Protein AF-0000000077546307 (afdb_homodimer)

Solvent-accessible surface area (backbone atoms only — not comparable to full-atom values): 12414 Å² total; per-residue (Å²): 125,85,74,81,55,78,42,76,38,74,91,72,32,31,36,36,30,81,45,78,79,48,38,62,34,41,37,33,46,37,41,74,45,99,49,30,34,30,39,52,42,73,45,65,56,75,91,54,62,91,70,54,55,68,56,53,51,48,50,52,51,49,48,51,26,58,77,66,67,30,32,35,31,66,74,16,69,67,58,47,50,40,56,76,72,66,51,49,71,72,55,54,69,35,49,49,87,66,89,65,63,69,55,76,70,51,63,108,125,87,76,81,55,77,41,74,36,74,92,72,33,32,35,34,30,81,44,77,80,48,37,62,34,40,38,34,46,37,40,73,46,98,48,30,34,31,39,52,43,72,45,64,56,76,92,54,62,92,70,52,54,68,56,52,50,48,51,51,53,50,49,52,26,58,78,64,67,30,32,36,32,66,72,16,70,68,59,45,50,41,55,76,71,66,50,49,71,72,56,52,68,35,49,48,86,66,90,63,60,67,54,75,68,51,64,109

Nearest PDB structures (foldseek):
  5i0c-assembly1_A  TM=9.121E-01  e=1.017E-05  Escherichia coli K-12
  1r57-assembly1_A  TM=8.011E-01  e=1.819E-06  Staphylococcus aureus
  4pv6-assembly8_N  TM=8.546E-01  e=4.043E-02  Thermoplasma volcanium GSS1
  2r7h-assembly1_A  TM=7.591E-01  e=1.554E-02  Oleidesulfovibrio alaskensis G20
  2atr-assembly1_A  TM=7.563E-01  e=3.559E-02  Streptococcus pneumoniae TIGR4

pLDDT: mean 87.14, std 18.29, range [26.84, 98.31]

Sequence (216 aa):
MSSLRVNHCKKGLKFFLDLAQGNQATLEYRQLKPNVIDIYHTQVPPELKGKGITAQLCKEAFNYAKENKLKVVTSCPTAQKYIESMASEAEKKTVVRELKDKKDLEDSMSSLRVNHCKKGLKFFLDLAQGNQATLEYRQLKPNVIDIYHTQVPPELKGKGITAQLCKEAFNYAKENKLKVVTSCPTAQKYIESMASEAEKKTVVRELKDKKDLEDS

InterPro domains:
  IPR016181 Acyl-CoA N-acyltransferase [SSF55729] (10-86)
  IPR031165 Yjdj-type Gcn5-related N-acetyltransferase [PF14542] (15-85)
  IPR031165 Yjdj-type Gcn5-related N-acetyltransferase [PS51729] (7-97)
  IPR045057 Gcn5-related N-acetyltransferase [PTHR31435] (4-91)

Foldseek 3Di:
DPPFDWDDDPVQQKIWTADPPRDIWIWHWADPDPQEIEGEDTDDPPVCPPVCPLVNRLVVVLVVSVVVVHAYEYNHPSSVVCLVPPDDPVSVVSYDHPPDDPCVVVVD/DPPFDWDDDPVQQKIWTADPPRDIWIWHWADPDPQEIEGEDTDDPPVCPPVCPLVNRLVVVLVVSVVVVHAYEYNHPSSVVCLVPPDDPVSVVSYDHPPDDPCVVVVD

Radius of gyration: 19.1 Å; Cα contacts (8 Å, |Δi|>4): 344; chains: 2; bounding box: 58×49×36 Å

Structure (mmCIF, N/CA/C/O backbone):
data_AF-0000000077546307-model_v1
#
loop_
_entity.id
_entity.type
_entity.pdbx_description
1 polymer 'Protein NATD1'
#
loop_
_atom_site.group_PDB
_atom_site.id
_atom_site.type_symbol
_atom_site.label_atom_id
_atom_site.label_alt_id
_atom_site.label_comp_id
_atom_site.label_asym_id
_atom_site.label_entity_id
_atom_site.label_seq_id
_atom_site.pdbx_PDB_ins_code
_atom_site.Cartn_x
_atom_site.Cartn_y
_atom_site.Cartn_z
_atom_site.occupancy
_atom_site.B_iso_or_equiv
_atom_site.auth_seq_id
_atom_site.auth_comp_id
_atom_site.auth_asym_id
_atom_site.auth_atom_id
_atom_site.pdbx_PDB_model_num
ATOM 1 N N . MET A 1 1 ? -22.531 -11.336 -9.516 1 35.91 1 MET A N 1
ATOM 2 C CA . MET A 1 1 ? -21.578 -11.117 -8.43 1 35.91 1 MET A CA 1
ATOM 3 C C . MET A 1 1 ? -20.406 -10.266 -8.898 1 35.91 1 MET A C 1
ATOM 5 O O . MET A 1 1 ? -19.812 -10.531 -9.953 1 35.91 1 MET A O 1
ATOM 9 N N . SER A 1 2 ? -20.328 -9.023 -8.875 1 45.78 2 SER A N 1
ATOM 10 C CA . SER A 1 2 ? -19.422 -8.125 -9.562 1 45.78 2 SER A CA 1
ATOM 11 C C . SER A 1 2 ? -17.984 -8.617 -9.461 1 45.78 2 SER A C 1
ATOM 13 O O . SER A 1 2 ? -17.516 -8.984 -8.375 1 45.78 2 SER A O 1
ATOM 15 N N . SER A 1 3 ? -17.453 -9.305 -10.422 1 57.69 3 SER A N 1
AT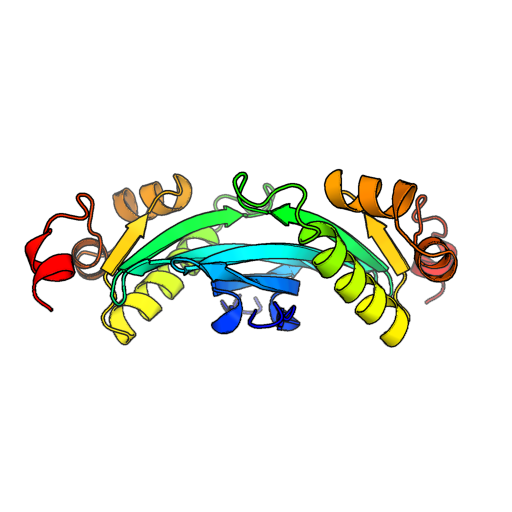OM 16 C CA . SER A 1 3 ? -16.172 -9.984 -10.562 1 57.69 3 SER A CA 1
ATOM 17 C C . SER A 1 3 ? -15.031 -9.125 -10.016 1 57.69 3 SER A C 1
ATOM 19 O O . SER A 1 3 ? -14.859 -7.977 -10.43 1 57.69 3 SER A O 1
ATOM 21 N N . LEU A 1 4 ? -14.641 -9.406 -8.758 1 76.81 4 LEU A N 1
ATOM 22 C CA . LEU A 1 4 ? -13.586 -8.633 -8.102 1 76.81 4 LEU A CA 1
ATOM 23 C C . LEU A 1 4 ? -12.328 -8.594 -8.969 1 76.81 4 LEU A C 1
ATOM 25 O O . LEU A 1 4 ? -11.812 -9.641 -9.375 1 76.81 4 LEU A O 1
ATOM 29 N N . ARG A 1 5 ? -12.156 -7.5 -9.633 1 90.56 5 ARG A N 1
ATOM 30 C CA . ARG A 1 5 ? -10.977 -7.305 -10.469 1 90.56 5 ARG A CA 1
ATOM 31 C C . ARG A 1 5 ? -9.812 -6.746 -9.648 1 90.56 5 ARG A C 1
ATOM 33 O O . ARG A 1 5 ? -10 -5.844 -8.836 1 90.56 5 ARG A O 1
ATOM 40 N N . VAL A 1 6 ? -8.734 -7.445 -9.93 1 96.75 6 VAL A N 1
ATOM 41 C CA . VAL A 1 6 ? -7.527 -6.938 -9.289 1 96.75 6 VAL A CA 1
ATOM 42 C C . VAL A 1 6 ? -7.004 -5.723 -10.055 1 96.75 6 VAL A C 1
ATOM 44 O O . VAL A 1 6 ? -6.902 -5.754 -11.281 1 96.75 6 VAL A O 1
ATOM 47 N N . ASN A 1 7 ? -6.75 -4.676 -9.352 1 97.44 7 ASN A N 1
ATOM 48 C CA . ASN A 1 7 ? -6.129 -3.477 -9.906 1 97.44 7 ASN A CA 1
ATOM 49 C C . ASN A 1 7 ? -4.641 -3.41 -9.562 1 97.44 7 ASN A C 1
ATOM 51 O O . ASN A 1 7 ? -4.184 -4.066 -8.633 1 97.44 7 ASN A O 1
ATOM 55 N N . HIS A 1 8 ? -3.943 -2.658 -10.484 1 97.81 8 HIS A N 1
ATOM 56 C CA . HIS A 1 8 ? -2.504 -2.529 -10.289 1 97.81 8 HIS A CA 1
ATOM 57 C C . HIS A 1 8 ? -2.068 -1.068 -10.352 1 97.81 8 HIS A C 1
ATOM 59 O O . HIS A 1 8 ? -2.277 -0.397 -11.367 1 97.81 8 HIS A O 1
ATOM 65 N N . CYS A 1 9 ? -1.53 -0.598 -9.266 1 97.12 9 CYS A N 1
ATOM 66 C CA . CYS A 1 9 ? -0.831 0.683 -9.273 1 97.12 9 CYS A CA 1
ATOM 67 C C . CYS A 1 9 ? 0.671 0.482 -9.438 1 97.12 9 CYS A C 1
ATOM 69 O O . CYS A 1 9 ? 1.392 0.33 -8.453 1 97.12 9 CYS A O 1
ATOM 71 N N . LYS A 1 10 ? 1.15 0.663 -10.586 1 95.38 10 LYS A N 1
ATOM 72 C CA . LYS A 1 10 ? 2.533 0.332 -10.922 1 95.38 10 LYS A CA 1
ATOM 73 C C . LYS A 1 10 ? 3.508 1.247 -10.18 1 95.38 10 LYS A C 1
ATOM 75 O O . LYS A 1 10 ? 4.492 0.78 -9.602 1 95.38 10 LYS A O 1
ATOM 80 N N . LYS A 1 11 ? 3.146 2.514 -10.156 1 93.12 11 LYS A N 1
ATOM 81 C CA . LYS A 1 11 ? 4.043 3.457 -9.5 1 93.12 11 LYS A CA 1
ATOM 82 C C . LYS A 1 11 ? 4.059 3.232 -7.988 1 93.12 11 LYS A C 1
ATOM 84 O O . LYS A 1 11 ? 5.098 3.4 -7.344 1 93.12 11 LYS A O 1
ATOM 89 N N . GLY A 1 12 ? 2.91 2.783 -7.504 1 95.25 12 GLY A N 1
ATOM 90 C CA . GLY A 1 12 ? 2.789 2.562 -6.07 1 95.25 12 GLY A CA 1
ATOM 91 C C . GLY A 1 12 ? 3.188 1.161 -5.645 1 95.25 12 GLY A C 1
ATOM 92 O O . GLY A 1 12 ? 3.221 0.853 -4.453 1 95.25 12 GLY A O 1
ATOM 93 N N . LEU A 1 13 ? 3.475 0.273 -6.664 1 96.5 13 LEU A N 1
ATOM 94 C CA . LEU A 1 13 ? 3.945 -1.089 -6.434 1 96.5 13 LEU A CA 1
ATOM 95 C C . LEU A 1 13 ? 2.941 -1.878 -5.602 1 96.5 13 LEU A C 1
ATOM 97 O O . LEU A 1 13 ? 3.312 -2.527 -4.621 1 96.5 13 LEU A O 1
ATOM 101 N N . LYS A 1 14 ? 1.739 -1.831 -6.066 1 97.44 14 LYS A N 1
ATOM 102 C CA . LYS A 1 14 ? 0.65 -2.402 -5.281 1 97.44 14 LYS A CA 1
ATOM 103 C C . LYS A 1 14 ? -0.444 -2.965 -6.184 1 97.44 14 LYS A C 1
ATOM 105 O O . LYS A 1 14 ? -0.85 -2.318 -7.152 1 97.44 14 LYS A O 1
ATOM 110 N N . PHE A 1 15 ? -0.832 -4.176 -5.906 1 98.19 15 PHE A N 1
ATOM 111 C CA . PHE A 1 15 ? -2.078 -4.727 -6.426 1 98.19 15 PHE A CA 1
ATOM 112 C C . PHE A 1 15 ? -3.184 -4.641 -5.379 1 98.19 15 PHE A C 1
ATOM 114 O O . PHE A 1 15 ? -2.928 -4.801 -4.184 1 98.19 15 PHE A O 1
ATOM 121 N N . PHE A 1 16 ? -4.449 -4.426 -5.902 1 97.19 16 PHE A N 1
ATOM 122 C CA . PHE A 1 16 ? -5.504 -4.305 -4.902 1 97.19 16 PHE A CA 1
ATOM 123 C C . PHE A 1 16 ? -6.863 -4.633 -5.504 1 97.19 16 PHE A C 1
ATOM 125 O O . PHE A 1 16 ? -7.035 -4.59 -6.723 1 97.19 16 PHE A O 1
ATOM 132 N N . LEU A 1 17 ? -7.742 -4.996 -4.586 1 95.44 17 LEU A N 1
ATOM 133 C CA . LEU A 1 17 ? -9.156 -5.215 -4.863 1 95.44 17 LEU A CA 1
ATOM 134 C C . LEU A 1 17 ? -10.031 -4.328 -3.979 1 95.44 17 LEU A C 1
ATOM 136 O O . LEU A 1 17 ? -9.82 -4.254 -2.766 1 95.44 17 LEU A O 1
ATOM 140 N N . ASP A 1 18 ? -10.961 -3.693 -4.684 1 92.88 18 ASP A N 1
ATOM 141 C CA . ASP A 1 18 ? -11.914 -2.914 -3.906 1 92.88 18 ASP A CA 1
ATOM 142 C C . ASP A 1 18 ? -12.969 -3.814 -3.271 1 92.88 18 ASP A C 1
ATOM 144 O O . ASP A 1 18 ? -13.555 -4.664 -3.945 1 92.88 18 ASP A O 1
ATOM 148 N N . LEU A 1 19 ? -13.125 -3.533 -2.016 1 90 19 LEU A N 1
ATOM 149 C CA . LEU A 1 19 ? -14.102 -4.312 -1.26 1 90 19 LEU A CA 1
ATOM 150 C C . LEU A 1 19 ? -15.227 -3.422 -0.744 1 90 19 LEU A C 1
ATOM 152 O O . LEU A 1 19 ? -15.258 -2.225 -1.035 1 90 19 LEU A O 1
ATOM 156 N N . ALA A 1 20 ? -16.125 -4.098 -0.032 1 83.06 20 ALA A N 1
ATOM 157 C CA . ALA A 1 20 ? -17.266 -3.359 0.505 1 83.06 20 ALA A CA 1
ATOM 158 C C . ALA A 1 20 ? -16.812 -2.371 1.58 1 83.06 20 ALA A C 1
ATOM 160 O O . ALA A 1 20 ? -15.781 -2.564 2.221 1 83.06 20 ALA A O 1
ATOM 161 N N . GLN A 1 21 ? -17.547 -1.255 1.709 1 79.44 21 GLN A N 1
ATOM 162 C CA . GLN A 1 21 ? -17.391 -0.275 2.779 1 79.44 21 GLN A CA 1
ATOM 163 C C . GLN A 1 21 ? -16.062 0.448 2.678 1 79.44 21 GLN A C 1
ATOM 165 O O . GLN A 1 21 ? -15.445 0.781 3.695 1 79.44 21 GLN A O 1
ATOM 170 N N . GLY A 1 22 ? -15.555 0.527 1.466 1 79.44 22 GLY A N 1
ATOM 171 C CA . GLY A 1 22 ? -14.359 1.328 1.256 1 79.44 22 GLY A CA 1
ATOM 172 C C . GLY A 1 22 ? -13.086 0.596 1.615 1 79.44 22 GLY A C 1
ATOM 173 O O . GLY A 1 22 ? -12 1.184 1.596 1 79.44 22 GLY A O 1
ATOM 174 N N . ASN A 1 23 ? -13.18 -0.649 1.868 1 85.94 23 ASN A N 1
ATOM 175 C CA . ASN A 1 23 ? -12.008 -1.449 2.197 1 85.94 23 ASN A CA 1
ATOM 176 C C . ASN A 1 23 ? -11.359 -2.037 0.946 1 85.94 23 ASN A C 1
ATOM 178 O O . ASN A 1 23 ? -12.008 -2.15 -0.097 1 85.94 23 ASN A O 1
ATOM 182 N N . GLN A 1 24 ? -10.047 -2.24 1.139 1 92.25 24 GLN A N 1
ATOM 183 C CA . GLN A 1 24 ? -9.32 -2.9 0.061 1 92.25 24 GLN A CA 1
ATOM 184 C C . GLN A 1 24 ? -8.555 -4.117 0.578 1 92.25 2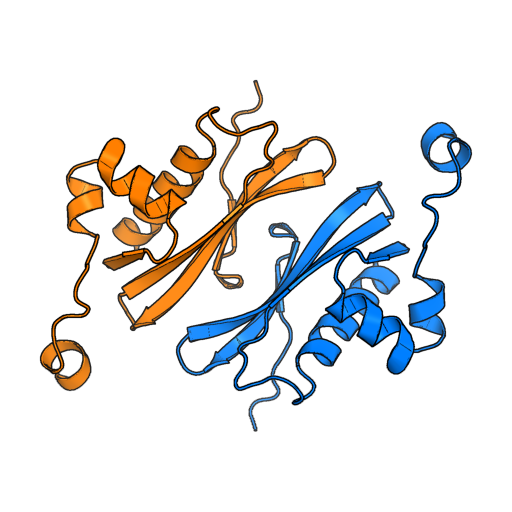4 GLN A C 1
ATOM 186 O O . GLN A 1 24 ? -8.102 -4.133 1.724 1 92.25 24 GLN A O 1
ATOM 191 N N . ALA A 1 25 ? -8.461 -5.168 -0.245 1 95.5 25 ALA A N 1
ATOM 192 C CA . ALA A 1 25 ? -7.422 -6.188 -0.121 1 95.5 25 ALA A CA 1
ATOM 193 C C . ALA A 1 25 ? -6.199 -5.824 -0.961 1 95.5 25 ALA A C 1
ATOM 195 O O . ALA A 1 25 ? -6.336 -5.336 -2.084 1 95.5 25 ALA A O 1
ATOM 196 N N . THR A 1 26 ? -5.012 -6.098 -0.396 1 96.44 26 THR A N 1
ATOM 197 C CA . THR A 1 26 ? -3.846 -5.551 -1.083 1 96.44 26 THR A CA 1
ATOM 198 C C . THR A 1 26 ? -2.703 -6.566 -1.096 1 96.44 26 THR A C 1
ATOM 200 O O . THR A 1 26 ? -2.654 -7.465 -0.254 1 96.44 26 THR A O 1
ATOM 203 N N . LEU A 1 27 ? -1.819 -6.465 -2.092 1 97.38 27 LEU A N 1
ATOM 204 C CA . LEU A 1 27 ? -0.509 -7.094 -2.227 1 97.38 27 LEU A CA 1
ATOM 205 C C . LEU A 1 27 ? 0.543 -6.07 -2.643 1 97.38 27 LEU A C 1
ATOM 207 O O . LEU A 1 27 ? 0.414 -5.434 -3.691 1 97.38 27 LEU A O 1
ATOM 211 N N . GLU A 1 28 ? 1.543 -5.879 -1.825 1 96.5 28 GLU A N 1
ATOM 212 C CA . GLU A 1 28 ? 2.596 -4.902 -2.086 1 96.5 28 GLU A CA 1
ATOM 213 C C . GLU A 1 28 ? 3.92 -5.59 -2.406 1 96.5 28 GLU A C 1
ATOM 215 O O . GLU A 1 28 ? 4.246 -6.621 -1.819 1 96.5 28 GLU A O 1
ATOM 220 N N . TYR A 1 29 ? 4.625 -4.984 -3.344 1 96.5 29 TYR A N 1
ATOM 221 C CA . TYR A 1 29 ? 5.918 -5.539 -3.727 1 96.5 29 TYR A CA 1
ATOM 222 C C . TYR A 1 29 ? 6.969 -4.438 -3.852 1 96.5 29 TYR A C 1
ATOM 224 O O . TYR A 1 29 ? 6.645 -3.252 -3.77 1 96.5 29 TYR A O 1
ATOM 232 N N . ARG A 1 30 ? 8.242 -4.855 -3.914 1 93.81 30 ARG A N 1
ATOM 233 C CA . ARG A 1 30 ? 9.344 -3.92 -4.086 1 93.81 30 ARG A CA 1
ATOM 234 C C . ARG A 1 30 ? 10.383 -4.473 -5.059 1 93.81 30 ARG A C 1
ATOM 236 O O . ARG A 1 30 ? 10.508 -5.688 -5.215 1 93.81 30 ARG A O 1
ATOM 243 N N . GLN A 1 31 ? 11.023 -3.529 -5.625 1 92.38 31 GLN A N 1
ATOM 244 C CA . GLN A 1 31 ? 12.094 -3.912 -6.543 1 92.38 31 GLN A CA 1
ATOM 245 C C . GLN A 1 31 ? 13.398 -4.156 -5.801 1 92.38 31 GLN A C 1
ATOM 2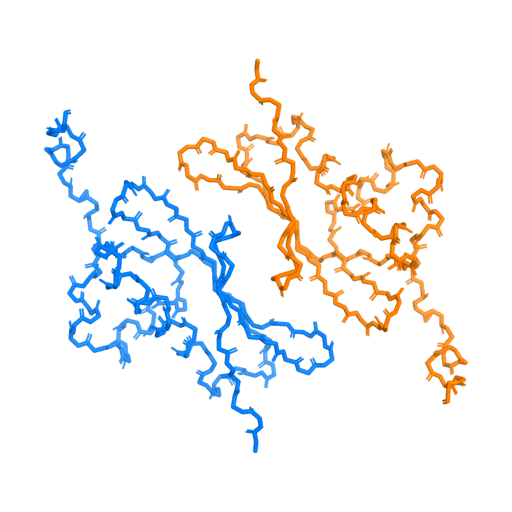47 O O . GLN A 1 31 ? 13.938 -3.246 -5.16 1 92.38 31 GLN A O 1
ATOM 252 N N . LEU A 1 32 ? 13.93 -5.293 -5.945 1 90.31 32 LEU A N 1
ATOM 253 C CA . LEU A 1 32 ? 15.195 -5.625 -5.297 1 90.31 32 LEU A CA 1
ATOM 254 C C . LEU A 1 32 ? 16.359 -5.43 -6.262 1 90.31 32 LEU A C 1
ATOM 256 O O . LEU A 1 32 ? 17.422 -4.941 -5.867 1 90.31 32 LEU A O 1
ATOM 260 N N . LYS A 1 33 ? 16.109 -5.855 -7.402 1 90.25 33 LYS A N 1
ATOM 261 C CA . LYS A 1 33 ? 17.016 -5.738 -8.547 1 90.25 33 LYS A CA 1
ATOM 262 C C . LYS A 1 33 ? 16.234 -5.414 -9.82 1 90.25 33 LY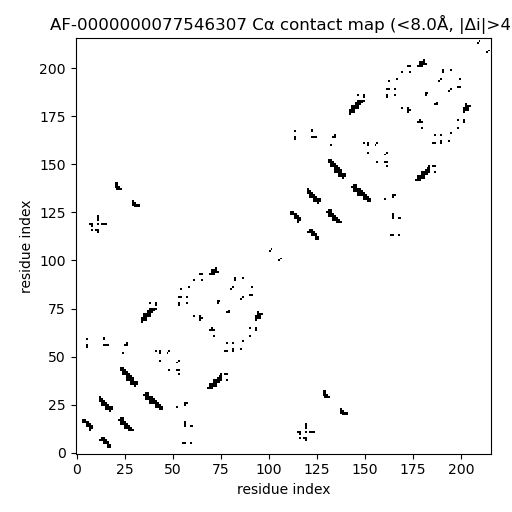S A C 1
ATOM 264 O O . LYS A 1 33 ? 15.008 -5.43 -9.828 1 90.25 33 LYS A O 1
ATOM 269 N N . PRO A 1 34 ? 16.953 -5.066 -10.852 1 89 34 PRO A N 1
ATOM 270 C CA . PRO A 1 34 ? 16.25 -4.707 -12.086 1 89 34 PRO A CA 1
ATOM 271 C C . PRO A 1 34 ? 15.266 -5.785 -12.539 1 89 34 PRO A C 1
ATOM 273 O O . PRO A 1 34 ? 14.156 -5.465 -12.984 1 89 34 PRO A O 1
ATOM 276 N N . ASN A 1 35 ? 15.539 -7.047 -12.297 1 94.62 35 ASN A N 1
ATOM 277 C CA . ASN A 1 35 ? 14.656 -8.094 -12.797 1 94.62 35 ASN A CA 1
ATOM 278 C C . ASN A 1 35 ? 14.133 -8.977 -11.664 1 94.62 35 ASN A C 1
ATOM 280 O O . ASN A 1 35 ? 13.75 -10.125 -11.891 1 94.62 35 ASN A O 1
ATOM 284 N N . VAL A 1 36 ? 14.172 -8.414 -10.477 1 96 36 VAL A N 1
ATOM 285 C CA . VAL A 1 36 ? 13.703 -9.203 -9.344 1 96 36 VAL A CA 1
ATOM 286 C C . VAL A 1 36 ? 12.805 -8.352 -8.445 1 96 36 VAL A C 1
ATOM 288 O O . VAL A 1 36 ? 13.203 -7.262 -8.023 1 96 36 VAL A O 1
ATOM 291 N N . ILE A 1 37 ? 11.617 -8.867 -8.172 1 96.44 37 ILE A N 1
ATOM 292 C CA . ILE A 1 37 ? 10.75 -8.18 -7.215 1 96.44 37 ILE A CA 1
ATOM 293 C C . ILE A 1 37 ? 10.531 -9.07 -5.992 1 96.44 37 ILE A C 1
ATOM 295 O O . ILE A 1 37 ? 10.648 -10.297 -6.078 1 96.44 37 ILE A O 1
ATOM 299 N N . ASP A 1 38 ? 10.297 -8.383 -4.883 1 96.5 38 ASP A N 1
ATOM 300 C CA . ASP A 1 38 ? 9.938 -9.055 -3.639 1 96.5 38 ASP A CA 1
ATOM 301 C C . ASP A 1 38 ? 8.492 -8.75 -3.25 1 96.5 38 ASP A C 1
ATOM 303 O O . ASP A 1 38 ? 8.125 -7.586 -3.055 1 96.5 38 ASP A O 1
ATOM 307 N N . ILE A 1 39 ? 7.691 -9.758 -3.24 1 97 39 ILE A N 1
ATOM 308 C CA . ILE A 1 39 ? 6.371 -9.617 -2.637 1 97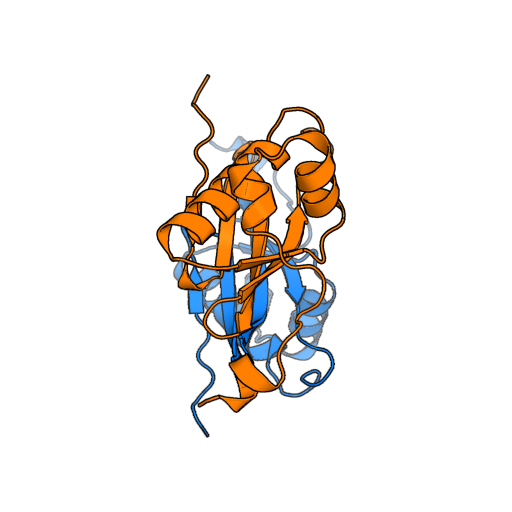 39 ILE A CA 1
ATOM 309 C C . ILE A 1 39 ? 6.488 -9.695 -1.116 1 97 39 ILE A C 1
ATOM 311 O O . ILE A 1 39 ? 6.711 -10.773 -0.561 1 97 39 ILE A O 1
ATOM 315 N N . TYR A 1 40 ? 6.191 -8.523 -0.45 1 93.88 40 TYR A N 1
ATOM 316 C CA . TYR A 1 40 ? 6.637 -8.508 0.939 1 93.88 40 TYR A CA 1
ATOM 317 C C . TYR A 1 40 ? 5.461 -8.281 1.884 1 93.88 40 TYR A C 1
ATOM 319 O O . TYR A 1 40 ? 5.582 -8.484 3.094 1 93.88 40 TYR A O 1
ATOM 327 N N . HIS A 1 41 ? 4.277 -7.883 1.337 1 92.81 41 HIS A N 1
ATOM 328 C CA . HIS A 1 41 ? 3.156 -7.598 2.227 1 92.81 41 HIS A CA 1
ATOM 329 C C . HIS A 1 41 ? 1.822 -7.855 1.537 1 92.81 41 HIS A C 1
ATOM 331 O O . HIS A 1 41 ? 1.627 -7.461 0.385 1 92.81 41 HIS A O 1
ATOM 337 N N . THR A 1 42 ? 0.976 -8.562 2.244 1 94.94 42 THR A N 1
ATOM 338 C CA . THR A 1 42 ? -0.407 -8.75 1.823 1 94.94 42 THR A CA 1
ATOM 339 C C . THR A 1 42 ? -1.368 -8.453 2.971 1 94.94 42 THR A C 1
ATOM 341 O O . THR A 1 42 ? -1.056 -8.719 4.133 1 94.94 42 THR A O 1
ATOM 344 N N . GLN A 1 43 ? -2.477 -7.879 2.609 1 92.19 43 GLN A N 1
ATOM 345 C CA . GLN A 1 43 ? -3.5 -7.617 3.617 1 92.19 43 GLN A CA 1
ATOM 346 C C . GLN A 1 43 ? -4.895 -7.91 3.074 1 92.19 43 GLN A C 1
ATOM 348 O O . GLN A 1 43 ? -5.297 -7.355 2.049 1 92.19 43 GLN A O 1
ATOM 353 N N . VAL A 1 44 ? -5.527 -8.742 3.826 1 92.06 44 VAL A N 1
ATOM 354 C CA . VAL A 1 44 ? -6.922 -9.062 3.531 1 92.06 44 VAL A CA 1
ATOM 355 C C . VAL A 1 44 ? -7.75 -8.977 4.809 1 92.06 44 VAL A C 1
ATOM 357 O O . VAL A 1 44 ? -7.359 -9.516 5.848 1 92.06 44 VAL A O 1
ATOM 360 N N . PRO A 1 45 ? -8.891 -8.273 4.707 1 88.31 45 PRO A N 1
ATOM 361 C CA . PRO A 1 45 ? -9.742 -8.25 5.902 1 88.31 45 PRO A CA 1
ATOM 362 C C . PRO A 1 45 ? -10.07 -9.648 6.414 1 88.31 45 PRO A C 1
ATOM 364 O O . PRO A 1 45 ? -10.352 -10.555 5.625 1 88.31 45 PRO A O 1
ATOM 367 N N . PRO A 1 46 ? -10.008 -9.781 7.723 1 86.94 46 PRO A N 1
ATOM 368 C CA . PRO A 1 46 ? -10.188 -11.109 8.312 1 86.94 46 PRO A CA 1
ATOM 369 C C . PRO A 1 46 ? -11.508 -11.766 7.902 1 86.94 46 PRO A C 1
ATOM 371 O O . PRO A 1 46 ? -11.562 -12.984 7.715 1 86.94 46 PRO A O 1
ATOM 374 N N . GLU A 1 47 ? -12.523 -10.953 7.723 1 86.75 47 GLU A N 1
ATOM 375 C CA . GLU A 1 47 ? -13.844 -11.469 7.391 1 86.75 47 GLU A CA 1
ATOM 376 C C . GLU A 1 47 ? -13.867 -12.078 5.992 1 86.75 47 GLU A C 1
ATOM 378 O O . GLU A 1 47 ? -14.797 -12.797 5.633 1 86.75 47 GLU A O 1
ATOM 383 N N . LEU A 1 48 ? -12.797 -11.836 5.242 1 87.5 48 LEU A N 1
ATOM 384 C CA . LEU A 1 48 ? -12.773 -12.289 3.857 1 87.5 48 LEU A CA 1
ATOM 385 C C . LEU A 1 48 ? -11.648 -13.289 3.635 1 87.5 48 LEU A C 1
ATOM 387 O O . LEU A 1 48 ? -11.344 -13.648 2.494 1 87.5 48 LEU A O 1
ATOM 391 N N . LYS A 1 49 ? -11.117 -13.711 4.688 1 85.94 49 LYS A N 1
ATOM 392 C CA . LYS A 1 49 ? -10.094 -14.742 4.574 1 85.94 49 LYS A CA 1
ATOM 393 C C . LYS A 1 49 ? -10.695 -16.062 4.094 1 85.94 49 LYS A C 1
ATOM 395 O O . LYS A 1 49 ? -11.812 -16.406 4.465 1 85.94 49 LYS A O 1
ATOM 400 N N . GLY A 1 50 ? -9.945 -16.781 3.217 1 83.81 50 GLY A N 1
ATOM 401 C CA . GLY A 1 50 ? -10.383 -18.078 2.74 1 83.81 50 GLY A CA 1
ATOM 402 C C . GLY A 1 50 ? -11.32 -18 1.549 1 83.81 50 GLY A C 1
ATOM 403 O O . GLY A 1 50 ? -11.883 -19 1.124 1 83.81 50 GLY A O 1
ATOM 404 N N . LYS A 1 51 ? -11.539 -16.891 0.928 1 87.12 51 LYS A N 1
ATOM 405 C CA . LYS A 1 51 ? -12.469 -16.703 -0.186 1 87.12 51 LYS A CA 1
ATOM 406 C C . LYS A 1 51 ? -11.719 -16.594 -1.51 1 87.12 51 LYS A C 1
ATOM 408 O O . LYS A 1 51 ? -12.289 -16.172 -2.518 1 87.12 51 LYS A O 1
ATOM 413 N N . GLY A 1 52 ? -10.453 -16.844 -1.465 1 92.31 52 GLY A N 1
ATOM 414 C CA . GLY A 1 52 ? -9.688 -16.844 -2.701 1 92.31 52 GLY A CA 1
ATOM 415 C C . GLY A 1 52 ? -9.125 -15.484 -3.068 1 92.31 52 GLY A C 1
ATOM 416 O O . GLY A 1 52 ? -8.523 -15.328 -4.133 1 92.31 52 GLY A O 1
ATOM 417 N N . ILE A 1 53 ? -9.266 -14.578 -2.26 1 93.88 53 ILE A N 1
ATOM 418 C CA . ILE A 1 53 ? -8.852 -13.211 -2.547 1 93.88 53 ILE A CA 1
ATOM 419 C C . ILE A 1 53 ? -7.324 -13.141 -2.621 1 93.88 53 ILE A C 1
ATOM 421 O O . ILE A 1 53 ? -6.766 -12.57 -3.559 1 93.88 53 ILE A O 1
ATOM 425 N N . THR A 1 54 ? -6.711 -13.766 -1.684 1 94.56 54 THR A N 1
ATOM 426 C CA . THR A 1 54 ? -5.254 -13.781 -1.669 1 94.56 54 THR A CA 1
ATOM 427 C C . THR A 1 54 ? -4.711 -14.445 -2.932 1 94.56 54 THR A C 1
ATOM 429 O O . THR A 1 54 ? -3.744 -13.961 -3.525 1 94.56 54 THR A O 1
ATOM 432 N N . ALA A 1 55 ? -5.363 -15.477 -3.266 1 95.06 55 ALA A N 1
ATOM 433 C CA . ALA A 1 55 ? -4.934 -16.203 -4.461 1 95.06 55 ALA A CA 1
ATOM 434 C C . ALA A 1 55 ? -5.055 -15.328 -5.703 1 95.06 55 ALA A C 1
ATOM 436 O O . ALA A 1 55 ? -4.168 -15.328 -6.559 1 95.06 55 ALA A O 1
ATOM 437 N N . GLN A 1 56 ? -6.094 -14.625 -5.809 1 95.69 56 GLN A N 1
ATOM 438 C CA . GLN A 1 56 ? -6.305 -13.734 -6.949 1 95.69 56 GLN A CA 1
ATOM 439 C C . GLN A 1 56 ? -5.23 -12.648 -7.008 1 95.69 56 GLN A C 1
ATOM 441 O O . GLN A 1 56 ? -4.699 -12.352 -8.078 1 95.69 56 GLN A O 1
ATOM 446 N N . LEU A 1 57 ? -4.945 -12.078 -5.895 1 97.5 57 LEU A N 1
ATOM 447 C CA . LEU A 1 57 ? -3.895 -11.07 -5.82 1 97.5 57 LEU A CA 1
ATOM 448 C C . LEU A 1 57 ? -2.555 -11.648 -6.266 1 97.5 57 LEU A C 1
ATOM 450 O O . LEU A 1 57 ? -1.859 -11.047 -7.09 1 97.5 57 LEU A O 1
ATOM 454 N N . CYS A 1 58 ? -2.244 -12.781 -5.758 1 97.56 58 CYS A N 1
ATOM 455 C CA . CYS A 1 58 ? -0.98 -13.43 -6.098 1 97.56 58 CYS A CA 1
ATOM 456 C C . CYS A 1 58 ? -0.924 -13.773 -7.582 1 97.56 58 CYS A C 1
ATOM 458 O O . CYS A 1 58 ? 0.087 -13.531 -8.242 1 97.56 58 CYS A O 1
ATOM 460 N N . LYS A 1 59 ? -1.974 -14.297 -8.055 1 97 59 LYS A N 1
ATOM 461 C CA . LYS A 1 59 ? -2.014 -14.656 -9.469 1 97 59 LYS A CA 1
ATOM 462 C C . LYS A 1 59 ? -1.7 -13.453 -10.359 1 97 59 LYS A C 1
ATOM 464 O O . LYS A 1 59 ? -0.901 -13.555 -11.289 1 97 59 LYS A O 1
ATOM 469 N N . GLU A 1 60 ? -2.275 -12.391 -10.07 1 97.81 60 GLU A N 1
ATOM 470 C CA . GLU A 1 60 ? -2.047 -11.195 -10.875 1 97.81 60 GLU A CA 1
ATOM 471 C C . GLU A 1 60 ? -0.616 -10.688 -10.719 1 97.81 60 GLU A C 1
ATOM 473 O O . GLU A 1 60 ? -0.014 -10.211 -11.68 1 97.81 60 GLU A O 1
ATOM 478 N N . ALA A 1 61 ? -0.119 -10.758 -9.562 1 98.31 61 ALA A N 1
ATOM 479 C CA . ALA A 1 61 ? 1.268 -10.359 -9.336 1 98.31 61 ALA A CA 1
ATOM 480 C C . ALA A 1 61 ? 2.229 -11.242 -10.125 1 98.31 61 ALA A C 1
ATOM 482 O O . ALA A 1 61 ? 3.178 -10.742 -10.734 1 98.31 61 ALA A O 1
ATOM 483 N N . PHE A 1 62 ? 1.984 -12.492 -10.133 1 98.06 62 PHE A N 1
ATOM 484 C CA . PHE A 1 62 ? 2.834 -13.414 -10.875 1 98.06 62 PHE A CA 1
ATOM 485 C C . PHE A 1 62 ? 2.66 -13.219 -12.375 1 98.06 62 PHE A C 1
ATOM 487 O O . PHE A 1 62 ? 3.623 -13.344 -13.133 1 98.06 62 PHE A O 1
ATOM 494 N N . ASN A 1 63 ? 1.458 -12.969 -12.781 1 98 63 ASN A N 1
ATOM 495 C CA . ASN A 1 63 ? 1.245 -12.641 -14.188 1 98 63 ASN A CA 1
ATOM 496 C C . ASN A 1 63 ? 2.057 -11.414 -14.609 1 98 63 ASN A C 1
ATOM 498 O O . ASN A 1 63 ? 2.678 -11.414 -15.672 1 98 63 ASN A O 1
ATOM 502 N N . TYR A 1 64 ? 1.976 -10.445 -13.82 1 98.25 64 TYR A N 1
ATOM 503 C CA . TYR A 1 64 ? 2.77 -9.242 -14.062 1 98.25 64 TYR A CA 1
ATOM 504 C C . TYR A 1 64 ? 4.25 -9.578 -14.172 1 98.25 64 TYR A C 1
ATOM 506 O O . TYR A 1 64 ? 4.945 -9.094 -15.062 1 98.25 64 TYR A O 1
ATOM 514 N N . ALA A 1 65 ? 4.742 -10.383 -13.227 1 97.81 65 ALA A N 1
ATOM 515 C CA . ALA A 1 65 ? 6.145 -10.789 -13.242 1 97.81 65 ALA A CA 1
ATOM 516 C C . ALA A 1 65 ? 6.484 -11.516 -14.547 1 97.81 65 ALA A C 1
ATOM 518 O O . ALA A 1 65 ? 7.5 -11.219 -15.18 1 97.81 65 ALA A O 1
ATOM 519 N N . LYS A 1 66 ? 5.668 -12.391 -14.906 1 97.12 66 LYS A N 1
ATOM 520 C CA . LYS A 1 66 ? 5.871 -13.148 -16.125 1 97.12 66 LYS A CA 1
ATOM 521 C C . LYS A 1 66 ? 5.898 -12.234 -17.344 1 97.12 66 LYS A C 1
ATOM 523 O O . LYS A 1 66 ? 6.824 -12.305 -18.172 1 97.12 66 LYS A O 1
ATOM 528 N N . GLU A 1 67 ? 4.965 -11.352 -17.453 1 97.38 67 GLU A N 1
ATOM 529 C CA . GLU A 1 67 ? 4.82 -10.461 -18.594 1 97.38 67 GLU A CA 1
ATOM 530 C C . GLU A 1 67 ? 5.992 -9.492 -18.703 1 97.38 67 GLU A C 1
ATOM 532 O O . GLU A 1 67 ? 6.328 -9.031 -19.797 1 97.38 67 GLU A O 1
ATOM 537 N N . ASN A 1 68 ? 6.582 -9.273 -17.609 1 97.12 68 ASN A N 1
ATOM 538 C CA . ASN A 1 68 ? 7.664 -8.297 -17.594 1 97.12 68 ASN A CA 1
ATOM 539 C C . ASN A 1 68 ? 9.023 -8.961 -17.391 1 97.12 68 ASN A C 1
ATOM 541 O O . ASN A 1 68 ? 10.016 -8.289 -17.125 1 97.12 68 ASN A O 1
ATOM 545 N N . LYS A 1 69 ? 9.047 -10.234 -17.453 1 96.81 69 LYS A N 1
ATOM 546 C CA . LYS A 1 69 ? 10.258 -11.039 -17.344 1 96.81 69 LYS A CA 1
ATOM 547 C C . LYS A 1 69 ? 10.977 -10.789 -16.016 1 96.81 69 LYS A C 1
ATOM 549 O O . LYS A 1 69 ? 12.195 -10.594 -15.992 1 96.81 69 LYS A O 1
ATOM 554 N N . LEU A 1 70 ? 10.172 -10.773 -15.023 1 97.12 70 LEU A N 1
ATOM 555 C CA . LEU A 1 70 ? 10.695 -10.586 -13.68 1 97.12 70 LEU A CA 1
ATOM 556 C C . LEU A 1 70 ? 10.742 -11.914 -12.93 1 97.12 70 LEU A C 1
ATOM 558 O O . LEU A 1 70 ? 9.867 -12.766 -13.109 1 97.12 70 LEU A O 1
ATOM 562 N N . LYS A 1 71 ? 11.766 -11.984 -12.055 1 97.69 71 LYS A N 1
ATOM 563 C CA . LYS A 1 71 ? 11.781 -13.039 -11.047 1 97.69 71 LYS A CA 1
ATOM 564 C C . LYS A 1 71 ? 11.133 -12.562 -9.75 1 97.69 71 LYS A C 1
ATOM 566 O O . LYS A 1 71 ? 11.078 -11.367 -9.477 1 97.69 71 LYS A O 1
ATOM 571 N N . VAL A 1 72 ? 10.703 -13.594 -8.992 1 97.69 72 VAL A N 1
ATOM 572 C CA . VAL A 1 72 ? 9.953 -13.227 -7.801 1 97.69 72 VAL A CA 1
ATOM 573 C C . VAL A 1 72 ? 10.602 -13.844 -6.566 1 97.69 72 VAL A C 1
ATOM 575 O O . VAL A 1 72 ? 10.945 -15.031 -6.562 1 97.69 72 VAL A O 1
ATOM 578 N N . VAL A 1 73 ? 10.812 -12.984 -5.629 1 96.62 73 VAL A N 1
ATOM 579 C CA . VAL A 1 73 ? 11.086 -13.391 -4.254 1 96.62 73 VAL A CA 1
ATOM 580 C C . VAL A 1 73 ? 9.883 -13.062 -3.371 1 96.62 73 VAL A C 1
ATOM 582 O O . VAL A 1 73 ? 9.141 -12.117 -3.648 1 96.62 73 VAL A O 1
ATOM 585 N N . THR A 1 74 ? 9.664 -13.906 -2.34 1 95.81 74 THR A N 1
ATOM 586 C CA . THR A 1 74 ? 8.578 -13.562 -1.43 1 95.81 74 THR A CA 1
ATOM 587 C C . THR A 1 74 ? 9.07 -13.531 0.014 1 95.81 74 THR A C 1
ATOM 589 O O . THR A 1 74 ? 9.664 -14.5 0.495 1 95.81 74 THR A O 1
ATOM 592 N N . SER A 1 75 ? 8.867 -12.445 0.614 1 93.94 75 SER A N 1
ATOM 593 C CA . SER A 1 75 ? 9.109 -12.344 2.051 1 93.94 75 SER A CA 1
ATOM 594 C C . SER A 1 75 ? 7.797 -12.305 2.828 1 93.94 75 SER A C 1
ATOM 596 O O . SER A 1 75 ? 7.793 -12.102 4.043 1 93.94 75 SER A O 1
ATOM 598 N N . CYS A 1 76 ? 6.754 -12.508 2.195 1 94.12 76 CYS A N 1
ATOM 599 C CA . CYS A 1 76 ? 5.418 -12.555 2.779 1 94.12 76 CYS A CA 1
ATOM 600 C C . CYS A 1 76 ? 4.977 -13.992 3.01 1 94.12 76 CYS A C 1
ATOM 602 O O . CYS A 1 76 ? 4.867 -14.773 2.062 1 94.12 76 CYS A O 1
ATOM 604 N N . PRO A 1 77 ? 4.645 -14.289 4.227 1 94.56 77 PRO A N 1
ATOM 605 C CA . PRO A 1 77 ? 4.219 -15.664 4.5 1 94.56 77 PRO A CA 1
ATOM 606 C C . PRO A 1 77 ? 2.98 -16.062 3.709 1 94.56 77 PRO A C 1
ATOM 608 O O . PRO A 1 77 ? 2.869 -17.219 3.275 1 94.56 77 PRO A O 1
ATOM 611 N N . THR A 1 78 ? 2.111 -15.188 3.516 1 94.5 78 THR A N 1
ATOM 612 C CA . THR A 1 78 ? 0.888 -15.477 2.779 1 94.5 78 THR A CA 1
ATOM 613 C C . THR A 1 78 ? 1.2 -15.82 1.325 1 94.5 78 THR A C 1
ATOM 615 O O . THR A 1 78 ? 0.67 -16.797 0.785 1 94.5 78 THR A O 1
ATOM 618 N N . ALA A 1 79 ? 2.039 -15.023 0.74 1 95.88 79 ALA A N 1
ATOM 619 C CA . ALA A 1 79 ? 2.445 -15.305 -0.6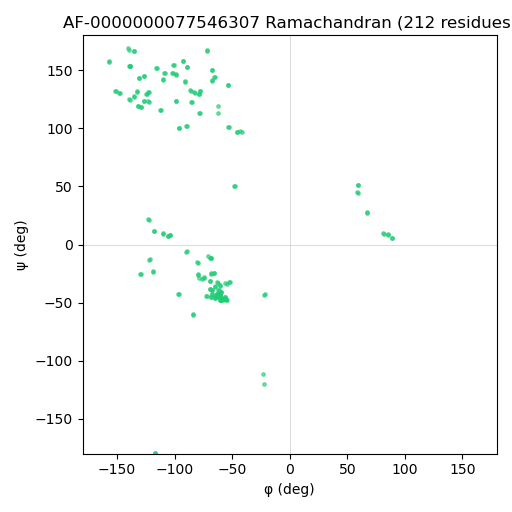35 1 95.88 79 ALA A CA 1
ATOM 620 C C . ALA A 1 79 ? 3.227 -16.609 -0.724 1 95.88 79 ALA A C 1
ATOM 622 O O . ALA A 1 79 ? 3.092 -17.359 -1.698 1 95.88 79 ALA A O 1
ATOM 623 N N . GLN A 1 80 ? 4.012 -16.859 0.268 1 95.56 80 GLN A N 1
ATOM 624 C CA . GLN A 1 80 ? 4.746 -18.125 0.306 1 95.56 80 GLN A CA 1
ATOM 625 C C . GLN A 1 80 ? 3.789 -19.312 0.324 1 95.56 80 GLN A C 1
ATOM 627 O O . GLN A 1 80 ? 4.016 -20.312 -0.37 1 95.56 80 GLN A O 1
ATOM 632 N N . LYS A 1 81 ? 2.816 -19.234 1.087 1 95.38 81 LYS A N 1
ATOM 633 C CA . LYS A 1 81 ? 1.829 -20.312 1.149 1 95.38 81 LYS A CA 1
ATOM 634 C C . LYS A 1 81 ? 1.157 -20.516 -0.204 1 95.38 81 LYS A C 1
ATOM 636 O O . LYS A 1 81 ? 0.916 -21.656 -0.615 1 95.38 81 LYS A O 1
ATOM 641 N N . TYR A 1 82 ? 0.821 -19.453 -0.852 1 96.5 82 TYR A N 1
ATOM 642 C CA . TYR A 1 82 ? 0.264 -19.531 -2.197 1 96.5 82 TYR A CA 1
ATOM 643 C C . TYR A 1 82 ? 1.193 -20.312 -3.125 1 96.5 82 TYR A C 1
ATOM 645 O O . TYR A 1 82 ? 0.749 -21.188 -3.869 1 96.5 82 TYR A O 1
ATOM 653 N N . ILE A 1 83 ? 2.477 -19.984 -3.105 1 95.75 83 ILE A N 1
ATOM 654 C CA . ILE A 1 83 ? 3.471 -20.625 -3.961 1 95.75 83 ILE A CA 1
ATOM 655 C C . ILE A 1 83 ? 3.504 -22.125 -3.68 1 95.75 83 ILE A C 1
ATOM 657 O O . ILE A 1 83 ? 3.559 -22.922 -4.605 1 95.75 83 ILE A O 1
ATOM 661 N N . GLU A 1 84 ? 3.422 -22.453 -2.465 1 95.44 84 GLU A N 1
ATOM 662 C CA . GLU A 1 84 ? 3.557 -23.844 -2.043 1 95.44 84 GLU A CA 1
ATOM 663 C C . GLU A 1 84 ? 2.305 -24.641 -2.385 1 95.44 84 GLU A C 1
ATOM 665 O O . GLU A 1 84 ? 2.393 -25.828 -2.705 1 95.44 84 GLU A O 1
ATOM 670 N N . SER A 1 85 ? 1.2 -23.984 -2.426 1 95.69 85 SER A N 1
ATOM 671 C CA . SER A 1 85 ? -0.028 -24.766 -2.406 1 95.69 85 SER A CA 1
ATOM 672 C C . SER A 1 85 ? -0.848 -24.547 -3.672 1 95.69 85 SER A C 1
ATOM 674 O O . SER A 1 85 ? -1.652 -25.391 -4.059 1 95.69 85 SER A O 1
ATOM 676 N N . MET A 1 86 ? -0.643 -23.438 -4.312 1 96.06 86 MET A N 1
ATOM 677 C CA . MET A 1 86 ? -1.609 -23.109 -5.359 1 96.06 86 MET A CA 1
ATOM 678 C C . MET A 1 86 ? -0.903 -22.766 -6.664 1 96.06 86 MET A C 1
ATOM 680 O O . MET A 1 86 ? -1.461 -22.953 -7.746 1 96.06 86 MET A O 1
ATOM 684 N N . ALA A 1 87 ? 0.255 -22.344 -6.625 1 96.62 87 ALA A N 1
ATOM 685 C CA . ALA A 1 87 ? 0.949 -21.797 -7.789 1 96.62 87 ALA A CA 1
ATOM 686 C C . ALA A 1 87 ? 1.157 -22.859 -8.859 1 96.62 87 ALA A C 1
ATOM 688 O O . ALA A 1 87 ? 1.389 -24.031 -8.539 1 96.62 87 ALA A O 1
ATOM 689 N N . SER A 1 88 ? 1.069 -22.453 -10.094 1 96.88 88 SER A N 1
ATOM 690 C CA . SER A 1 88 ? 1.386 -23.328 -11.211 1 96.88 88 SER A CA 1
ATOM 691 C C . SER A 1 88 ? 2.887 -23.578 -11.32 1 96.88 88 SER A C 1
ATOM 693 O O . SER A 1 88 ? 3.682 -22.875 -10.688 1 96.88 88 SER A O 1
ATOM 695 N N . GLU A 1 89 ? 3.17 -24.547 -12.117 1 95.94 89 GLU A N 1
ATOM 696 C CA . GLU A 1 89 ? 4.586 -24.828 -12.344 1 95.94 89 GLU A CA 1
ATOM 697 C C . GLU A 1 89 ? 5.289 -23.625 -12.977 1 95.94 89 GLU A C 1
ATOM 699 O O . GLU A 1 89 ? 6.434 -23.312 -12.633 1 95.94 89 GLU A O 1
ATOM 704 N N . ALA A 1 90 ? 4.629 -23 -13.859 1 95.81 90 ALA A N 1
ATOM 705 C CA . ALA A 1 90 ? 5.207 -21.828 -14.516 1 95.81 90 ALA A CA 1
ATOM 706 C C . ALA A 1 90 ? 5.496 -20.734 -13.5 1 95.81 90 ALA A C 1
ATOM 708 O O . ALA A 1 90 ? 6.543 -20.078 -13.57 1 95.81 90 ALA A O 1
ATOM 709 N N . GLU A 1 91 ? 4.566 -20.516 -12.617 1 96.44 91 GLU A N 1
ATOM 710 C CA . GLU A 1 91 ? 4.754 -19.516 -11.562 1 96.44 91 GLU A CA 1
ATOM 711 C C . GLU A 1 91 ? 5.914 -19.891 -10.648 1 96.44 91 GLU A C 1
ATOM 713 O O . GLU A 1 91 ? 6.723 -19.031 -10.273 1 96.44 91 GLU A O 1
ATOM 718 N N . LYS A 1 92 ? 6.008 -21.109 -10.305 1 96.06 92 LYS A N 1
ATOM 719 C CA . LYS A 1 92 ? 7.062 -21.578 -9.414 1 96.06 92 LYS A CA 1
ATOM 720 C C . LYS A 1 92 ? 8.438 -21.391 -10.039 1 96.06 92 LYS A C 1
ATOM 722 O O . LYS A 1 92 ? 9.414 -21.109 -9.336 1 96.06 92 LYS A O 1
ATOM 727 N N . LYS A 1 93 ? 8.492 -21.5 -11.297 1 94.81 93 LYS A N 1
ATOM 728 C CA . LYS A 1 93 ? 9.758 -21.328 -12 1 94.81 93 LYS A CA 1
ATOM 729 C C . LYS A 1 93 ? 10.242 -19.891 -11.93 1 94.81 93 LYS A C 1
ATOM 731 O O . LYS A 1 93 ? 11.438 -19.625 -12.07 1 94.81 93 LYS A O 1
ATOM 736 N N . THR A 1 94 ? 9.336 -18.984 -11.742 1 96.19 94 THR A N 1
ATOM 737 C CA . THR A 1 94 ? 9.688 -17.562 -11.672 1 96.19 94 THR A CA 1
ATOM 738 C C . THR A 1 94 ? 10.227 -17.219 -10.281 1 96.19 94 THR A C 1
ATOM 740 O O . THR A 1 94 ? 10.859 -16.172 -10.102 1 96.19 94 THR A O 1
ATOM 743 N N . VAL A 1 95 ? 10.023 -18.078 -9.281 1 96.88 95 VAL A N 1
ATOM 744 C CA . VAL A 1 95 ? 10.383 -17.797 -7.898 1 96.88 95 VAL A CA 1
ATOM 745 C C . VAL A 1 95 ? 11.867 -18.109 -7.684 1 96.88 95 VAL A C 1
ATOM 747 O O . VAL A 1 95 ? 12.344 -19.188 -8.078 1 96.88 95 VAL A O 1
ATOM 750 N N . VAL A 1 96 ? 12.523 -17.172 -7.086 1 93.31 96 VAL A N 1
ATOM 751 C CA . VAL A 1 96 ? 13.938 -17.391 -6.793 1 93.31 96 VAL A CA 1
ATOM 752 C C . VAL A 1 96 ? 14.188 -17.234 -5.297 1 93.31 96 VAL A C 1
ATOM 754 O O . VAL A 1 96 ? 13.578 -16.375 -4.645 1 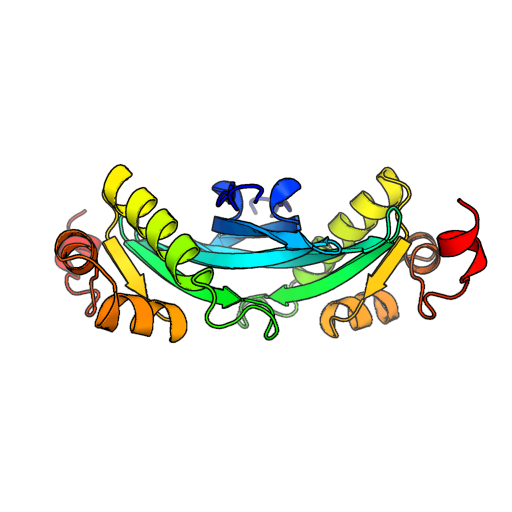93.31 96 VAL A O 1
ATOM 757 N N . ARG A 1 97 ? 14.766 -18.266 -4.539 1 78.12 97 ARG A N 1
ATOM 758 C CA . ARG A 1 97 ? 15.055 -18.25 -3.109 1 78.12 97 ARG A CA 1
ATOM 759 C C . ARG A 1 97 ? 16.391 -17.578 -2.828 1 78.12 97 ARG A C 1
ATOM 761 O O . ARG A 1 97 ? 16.547 -16.875 -1.82 1 78.12 97 ARG A O 1
ATOM 768 N N . GLU A 1 98 ? 17.422 -18.094 -3.34 1 64.31 98 GLU A N 1
ATOM 769 C CA . GLU A 1 98 ? 18.75 -17.531 -3.133 1 64.31 98 GLU A CA 1
ATOM 770 C C . GLU A 1 98 ? 19.078 -16.484 -4.191 1 64.31 98 GLU A C 1
ATOM 772 O O . GLU A 1 98 ? 18.797 -16.688 -5.375 1 64.31 98 GLU A O 1
ATOM 777 N N . LEU A 1 99 ? 18.938 -15.164 -3.723 1 58.47 99 LEU A N 1
ATOM 778 C CA . LEU A 1 99 ? 19.406 -14.211 -4.723 1 58.47 99 LEU A CA 1
ATOM 779 C C . LEU A 1 99 ? 20.781 -14.617 -5.25 1 58.47 99 LEU A C 1
ATOM 781 O O . LEU A 1 99 ? 21.75 -14.625 -4.5 1 58.47 99 LEU A O 1
ATOM 785 N N . LYS A 1 100 ? 21 -15.773 -5.652 1 45.75 100 LYS A N 1
ATOM 786 C CA . LYS A 1 100 ? 22.281 -16.281 -6.121 1 45.75 100 LYS A CA 1
ATOM 787 C C . LYS A 1 100 ? 23.188 -15.156 -6.59 1 45.75 100 LYS A C 1
ATOM 789 O O . LYS A 1 100 ? 24.156 -14.805 -5.906 1 45.75 100 LYS A O 1
ATOM 794 N N . ASP A 1 101 ? 23.734 -14.984 -7.863 1 37.94 101 ASP A N 1
ATOM 795 C CA . ASP A 1 101 ? 24.984 -14.523 -8.484 1 37.94 101 ASP A CA 1
ATOM 796 C C . ASP A 1 101 ? 25.25 -13.062 -8.148 1 37.94 101 ASP A C 1
ATOM 798 O O . ASP A 1 101 ? 24.391 -12.203 -8.359 1 37.94 101 ASP A O 1
ATOM 802 N N . LYS A 1 102 ? 26.438 -12.375 -7.395 1 38.5 102 LYS A N 1
ATOM 803 C CA . LYS A 1 102 ? 27.453 -11.406 -7.793 1 38.5 102 LYS A CA 1
ATOM 804 C C . LYS A 1 102 ? 27.641 -11.406 -9.305 1 38.5 102 LYS A C 1
ATOM 806 O O . LYS A 1 102 ? 28.375 -10.555 -9.836 1 38.5 102 LYS A O 1
ATOM 811 N N . LYS A 1 103 ? 27.688 -12.469 -10.055 1 38.38 103 LYS A N 1
ATOM 812 C CA . LYS A 1 103 ? 27.844 -12.422 -11.508 1 38.38 103 LYS A CA 1
ATOM 813 C C . LYS A 1 103 ? 26.641 -11.758 -12.172 1 38.38 103 LYS A C 1
ATOM 815 O O . LYS A 1 103 ? 26.797 -11.016 -13.141 1 38.38 103 LYS A O 1
ATOM 820 N N . ASP A 1 104 ? 25.344 -11.984 -11.898 1 40.16 104 ASP A N 1
ATOM 821 C CA . ASP A 1 104 ? 24.25 -11.258 -12.539 1 40.16 104 ASP A CA 1
ATOM 822 C C . ASP A 1 104 ? 24.047 -9.891 -11.898 1 40.16 104 ASP A C 1
ATOM 824 O O . ASP A 1 104 ? 23.312 -9.047 -12.43 1 40.16 104 ASP A O 1
ATOM 828 N N . LEU A 1 105 ? 24.344 -9.531 -10.719 1 38.12 105 LEU A N 1
ATOM 829 C CA . LEU A 1 105 ? 24.578 -8.156 -10.273 1 38.12 105 LEU A CA 1
ATOM 830 C C . LEU A 1 105 ? 25.906 -7.633 -10.805 1 38.12 105 LEU A C 1
ATOM 832 O O . LEU A 1 105 ? 26.078 -6.422 -10.953 1 38.12 105 LEU A O 1
ATOM 836 N N . GLU A 1 106 ? 27.078 -8.32 -10.82 1 32.34 106 GLU A N 1
ATOM 837 C CA . GLU A 1 106 ? 28.375 -7.906 -11.328 1 32.34 106 GLU A CA 1
ATOM 838 C C . GLU A 1 106 ? 28.422 -7.969 -12.852 1 32.34 106 GLU A C 1
ATOM 840 O O . GLU A 1 106 ? 29.375 -7.5 -13.477 1 32.34 106 GLU A O 1
ATOM 845 N N . ASP A 1 107 ? 27.703 -8.836 -13.547 1 31.33 107 ASP A N 1
ATOM 846 C CA . ASP A 1 107 ? 28.047 -8.836 -14.969 1 31.33 107 ASP A CA 1
ATOM 847 C C . ASP A 1 107 ? 27.594 -7.539 -15.641 1 31.33 107 ASP A C 1
ATOM 849 O O . ASP A 1 107 ? 27.859 -7.324 -16.828 1 31.33 107 ASP A O 1
ATOM 853 N N . SER A 1 108 ? 26.781 -6.543 -15.211 1 26.84 108 SER A N 1
ATOM 854 C CA . SER A 1 108 ? 27.172 -5.355 -15.961 1 26.84 108 SER A CA 1
ATOM 855 C C . SER A 1 108 ? 28.391 -4.684 -15.336 1 26.84 108 SER A C 1
ATOM 857 O O . SER A 1 108 ? 28.562 -4.727 -14.117 1 26.84 108 SER A O 1
ATOM 859 N N . MET B 1 1 ? 19.922 17.859 -4.184 1 35.84 1 MET B N 1
ATOM 860 C CA . MET B 1 1 ? 19.344 16.766 -3.414 1 35.84 1 MET B CA 1
ATOM 861 C C . MET B 1 1 ? 17.969 16.375 -3.963 1 35.84 1 MET B C 1
ATOM 863 O O . MET B 1 1 ? 17.125 17.25 -4.195 1 35.84 1 MET B O 1
ATOM 867 N N . SER B 1 2 ? 17.766 15.523 -4.84 1 45.59 2 SER B N 1
ATOM 868 C CA . SER B 1 2 ? 16.562 15.312 -5.637 1 45.59 2 SER B CA 1
ATOM 869 C C . SER B 1 2 ? 15.305 15.336 -4.77 1 45.59 2 SER B C 1
ATOM 871 O O . SER B 1 2 ? 15.266 14.703 -3.709 1 45.59 2 SER B O 1
ATOM 873 N N . SER B 1 3 ? 14.602 16.438 -4.664 1 57.66 3 SER B N 1
ATOM 874 C CA . SER B 1 3 ? 13.445 16.781 -3.854 1 57.66 3 SER B CA 1
ATOM 875 C C . SER B 1 3 ? 12.43 15.641 -3.82 1 57.66 3 SER B C 1
ATOM 877 O O . SER B 1 3 ? 11.984 15.172 -4.867 1 57.66 3 SER B O 1
ATOM 879 N N . LEU B 1 4 ? 12.492 14.82 -2.756 1 76.62 4 LEU B N 1
ATOM 880 C CA . LEU B 1 4 ? 11.609 13.672 -2.623 1 76.62 4 LEU B CA 1
ATOM 881 C C . LEU B 1 4 ? 10.148 14.086 -2.775 1 76.62 4 LEU B C 1
ATOM 883 O O . LEU B 1 4 ? 9.68 14.992 -2.082 1 76.62 4 LEU B O 1
ATOM 887 N N . ARG B 1 5 ? 9.633 13.844 -3.926 1 90.5 5 ARG B N 1
ATOM 888 C CA . ARG B 1 5 ? 8.234 14.148 -4.203 1 90.5 5 ARG B CA 1
ATOM 889 C C . ARG B 1 5 ? 7.328 13.008 -3.77 1 90.5 5 ARG B C 1
ATOM 891 O O . ARG B 1 5 ? 7.637 11.836 -4.008 1 90.5 5 ARG B O 1
ATOM 898 N N . VAL B 1 6 ? 6.324 13.508 -3.076 1 96.75 6 VAL B N 1
ATOM 899 C CA . VAL B 1 6 ? 5.324 12.516 -2.691 1 96.75 6 VAL B CA 1
ATOM 900 C C . VAL B 1 6 ? 4.406 12.219 -3.877 1 96.75 6 VAL B C 1
ATOM 902 O O . VAL B 1 6 ? 3.922 13.141 -4.539 1 96.75 6 VAL B O 1
ATOM 905 N N . ASN B 1 7 ? 4.242 10.977 -4.168 1 97.38 7 ASN B N 1
ATOM 906 C CA . ASN B 1 7 ? 3.311 10.516 -5.191 1 97.38 7 ASN B CA 1
ATOM 907 C C . ASN B 1 7 ? 2.016 9.992 -4.574 1 97.38 7 ASN B C 1
ATOM 909 O O . ASN B 1 7 ? 1.978 9.656 -3.389 1 97.38 7 ASN B O 1
ATOM 913 N N . HIS B 1 8 ? 0.96 10.086 -5.445 1 97.81 8 HIS B N 1
ATOM 914 C CA . HIS B 1 8 ? -0.347 9.641 -4.977 1 97.81 8 HIS B CA 1
ATOM 915 C C . HIS B 1 8 ? -0.991 8.68 -5.965 1 97.81 8 HIS B C 1
ATOM 917 O O . HIS B 1 8 ? -1.212 9.031 -7.125 1 97.81 8 HIS B O 1
ATOM 923 N N . CYS B 1 9 ? -1.225 7.48 -5.508 1 97.19 9 CYS B N 1
ATOM 924 C CA . CYS B 1 9 ? -2.072 6.555 -6.25 1 97.19 9 CYS B CA 1
ATOM 925 C C . CYS B 1 9 ? -3.502 6.582 -5.723 1 97.19 9 CYS B C 1
ATOM 927 O O . CYS B 1 9 ? -3.844 5.832 -4.805 1 97.19 9 CYS B O 1
ATOM 929 N N . LYS B 1 10 ? -4.336 7.254 -6.379 1 95.38 10 LYS B N 1
ATOM 930 C CA . LYS B 1 10 ? -5.684 7.508 -5.887 1 95.38 10 LYS B CA 1
ATOM 931 C C . LYS B 1 10 ? -6.504 6.223 -5.828 1 95.38 10 LYS B C 1
ATOM 933 O O . LYS B 1 10 ? -7.168 5.945 -4.828 1 95.38 10 LYS B O 1
ATOM 938 N N . LYS B 1 11 ? -6.352 5.441 -6.883 1 93.12 11 LYS B N 1
ATOM 939 C CA . LYS B 1 11 ? -7.129 4.203 -6.914 1 93.12 11 LYS B CA 1
ATOM 940 C C . LYS B 1 11 ? -6.633 3.219 -5.859 1 93.12 11 LYS B C 1
ATOM 942 O O . LYS B 1 11 ? -7.426 2.477 -5.277 1 93.12 11 LYS B O 1
ATOM 947 N N . GLY B 1 12 ? -5.324 3.309 -5.602 1 95.25 12 GLY B N 1
ATOM 948 C CA . GLY B 1 12 ? -4.727 2.4 -4.637 1 95.25 12 GLY B CA 1
ATOM 949 C C . GLY B 1 12 ? -4.754 2.934 -3.217 1 95.25 12 GLY B C 1
ATOM 950 O O . GLY B 1 12 ? -4.352 2.24 -2.281 1 95.25 12 GLY B O 1
ATOM 951 N N . LEU B 1 13 ? -5.211 4.227 -3.059 1 96.56 13 LEU B N 1
ATOM 952 C CA . LEU B 1 13 ? -5.379 4.871 -1.759 1 96.56 13 LEU B CA 1
ATOM 953 C C . LEU B 1 13 ? -4.055 4.914 -1.001 1 96.56 13 LEU B C 1
ATOM 955 O O . LEU B 1 13 ? -3.998 4.551 0.176 1 96.56 13 LEU B O 1
ATOM 959 N N . LYS B 1 14 ? -3.086 5.398 -1.689 1 97.38 14 LYS B N 1
ATOM 960 C CA . LYS B 1 14 ? -1.732 5.348 -1.146 1 97.38 14 LYS B CA 1
ATOM 961 C C . LYS B 1 14 ? -0.91 6.547 -1.6 1 97.38 14 LYS B C 1
ATOM 963 O O . LYS B 1 14 ? -0.932 6.914 -2.777 1 97.38 14 LYS B O 1
ATOM 968 N N . PHE B 1 15 ? -0.281 7.191 -0.659 1 98.12 15 PHE B N 1
ATOM 969 C CA . PHE B 1 15 ? 0.804 8.125 -0.942 1 98.12 15 PHE B CA 1
ATOM 970 C C . PHE B 1 15 ? 2.158 7.457 -0.742 1 98.12 15 PHE B C 1
ATOM 972 O O . PHE B 1 15 ? 2.322 6.629 0.16 1 98.12 15 PHE B O 1
ATOM 979 N N . PHE B 1 16 ? 3.154 7.895 -1.61 1 97.12 16 PHE B N 1
ATOM 980 C CA . PHE B 1 16 ? 4.438 7.223 -1.451 1 97.12 16 PHE B CA 1
ATOM 981 C C . PHE B 1 16 ? 5.574 8.086 -1.986 1 97.12 16 PHE B C 1
ATOM 983 O O . PHE B 1 16 ? 5.34 9 -2.785 1 97.12 16 PHE B O 1
ATOM 990 N N . LEU B 1 17 ? 6.73 7.773 -1.448 1 95.38 17 LEU B N 1
ATOM 991 C CA . LEU B 1 17 ? 8.008 8.328 -1.894 1 95.38 17 LEU B CA 1
ATOM 992 C C . LEU B 1 17 ? 8.969 7.223 -2.314 1 95.38 17 LEU B C 1
ATOM 994 O O . LEU B 1 17 ? 9.141 6.242 -1.59 1 95.38 17 LEU B O 1
ATOM 998 N N . ASP B 1 18 ? 9.523 7.48 -3.492 1 92.88 18 ASP B N 1
ATOM 999 C CA . ASP B 1 18 ? 10.547 6.531 -3.922 1 92.88 18 ASP B CA 1
ATOM 1000 C C . ASP B 1 18 ? 11.867 6.793 -3.209 1 92.88 18 ASP B C 1
ATOM 1002 O O . ASP B 1 18 ? 12.328 7.934 -3.148 1 92.88 18 ASP B O 1
ATOM 1006 N N . LEU B 1 19 ? 12.367 5.691 -2.738 1 89.88 19 LEU B N 1
ATOM 1007 C CA . LEU B 1 19 ? 13.633 5.777 -2.023 1 89.88 19 LEU B CA 1
ATOM 1008 C C . LEU B 1 19 ? 14.719 4.98 -2.746 1 89.88 19 LEU B C 1
ATOM 1010 O O . LEU B 1 19 ? 14.469 4.422 -3.818 1 89.88 19 LEU B O 1
ATOM 1014 N N . ALA B 1 20 ? 15.891 5.02 -2.102 1 83 20 ALA B N 1
ATOM 1015 C CA . ALA B 1 20 ? 17.016 4.305 -2.701 1 83 20 ALA B CA 1
ATOM 1016 C C . ALA B 1 20 ? 16.781 2.797 -2.666 1 83 20 ALA B C 1
ATOM 1018 O O . ALA B 1 20 ? 16.047 2.293 -1.815 1 83 20 ALA B O 1
ATOM 1019 N N . GLN B 1 21 ? 17.344 2.078 -3.666 1 79.25 21 GLN B N 1
ATOM 1020 C CA . GLN B 1 21 ? 17.391 0.621 -3.721 1 79.25 21 GLN B CA 1
ATOM 1021 C C . GLN B 1 21 ? 15.992 0.034 -3.895 1 79.25 21 GLN B C 1
ATOM 1023 O O . GLN B 1 21 ? 15.695 -1.033 -3.357 1 79.25 21 GLN B O 1
ATOM 1028 N N . GLY B 1 22 ? 15.133 0.815 -4.512 1 79.38 22 GLY B N 1
ATOM 1029 C CA . GLY B 1 22 ? 13.82 0.279 -4.855 1 79.38 22 GLY B CA 1
ATOM 1030 C C . GLY B 1 22 ? 12.844 0.295 -3.691 1 79.38 22 GLY B C 1
ATOM 1031 O O . GLY B 1 22 ? 11.734 -0.224 -3.801 1 79.38 22 GLY B O 1
ATOM 1032 N N . ASN B 1 23 ? 13.211 0.93 -2.641 1 85.94 23 ASN B N 1
ATOM 1033 C CA . ASN B 1 23 ? 12.336 1.03 -1.479 1 85.94 23 ASN B CA 1
ATOM 1034 C C . ASN B 1 23 ? 11.422 2.252 -1.566 1 85.94 23 ASN B C 1
ATOM 1036 O O . ASN B 1 23 ? 11.711 3.197 -2.301 1 85.94 23 ASN B O 1
ATOM 1040 N N . GLN B 1 24 ? 10.289 2.045 -0.876 1 92.12 24 GLN B N 1
ATOM 1041 C CA . GLN B 1 24 ? 9.367 3.172 -0.784 1 92.12 24 GLN B CA 1
ATOM 1042 C C . GLN B 1 24 ? 9 3.469 0.668 1 92.12 24 GLN B C 1
ATOM 1044 O O . GLN B 1 24 ? 8.945 2.559 1.498 1 92.12 24 GLN B O 1
ATOM 1049 N N . ALA B 1 25 ? 8.805 4.746 0.995 1 95.38 25 ALA B N 1
ATOM 1050 C CA . ALA B 1 25 ? 8.023 5.164 2.154 1 95.38 25 ALA B CA 1
ATOM 1051 C C . ALA B 1 25 ? 6.559 5.375 1.779 1 95.38 25 ALA B C 1
ATOM 1053 O O . ALA B 1 25 ? 6.258 5.906 0.709 1 95.38 25 ALA B O 1
ATOM 1054 N N . THR B 1 26 ? 5.668 4.949 2.684 1 96.38 26 THR B N 1
ATOM 1055 C CA . THR B 1 26 ? 4.277 4.934 2.244 1 96.38 26 THR B CA 1
ATOM 1056 C C . THR B 1 26 ? 3.355 5.434 3.352 1 96.38 26 THR B C 1
ATOM 1058 O O . THR B 1 26 ? 3.709 5.383 4.531 1 96.38 26 THR B O 1
ATOM 1061 N N . LEU B 1 27 ? 2.195 5.984 2.975 1 97.31 27 LEU B N 1
ATOM 1062 C CA . LEU B 1 27 ? 1.018 6.297 3.777 1 97.31 27 LEU B CA 1
ATOM 1063 C C . LEU B 1 27 ? -0.251 5.785 3.102 1 97.31 27 LEU B C 1
ATOM 1065 O O . LEU B 1 27 ? -0.561 6.18 1.976 1 97.31 27 LEU B O 1
ATOM 1069 N N . GLU B 1 28 ? -0.957 4.898 3.754 1 96.5 28 GLU B N 1
ATOM 1070 C CA . GLU B 1 28 ? -2.17 4.301 3.205 1 96.5 28 GLU B CA 1
ATOM 1071 C C . GLU B 1 28 ? -3.41 4.789 3.947 1 96.5 28 GLU B C 1
ATOM 1073 O O . GLU B 1 28 ? -3.377 4.98 5.164 1 96.5 28 GLU B O 1
ATOM 1078 N N . TYR B 1 29 ? -4.449 4.992 3.174 1 96.44 29 TYR B N 1
ATOM 1079 C CA . TYR B 1 29 ? -5.703 5.441 3.771 1 96.44 29 TYR B CA 1
ATOM 1080 C C . TYR B 1 29 ? -6.887 4.664 3.207 1 96.44 29 TYR B C 1
ATOM 1082 O O . TYR B 1 29 ? -6.73 3.887 2.264 1 96.44 29 TYR B O 1
ATOM 1090 N N . ARG B 1 30 ? -8.039 4.789 3.885 1 93.75 30 ARG B N 1
ATOM 1091 C CA . ARG B 1 30 ? -9.266 4.148 3.43 1 93.75 30 ARG B CA 1
ATOM 1092 C C . ARG B 1 30 ? -10.461 5.074 3.598 1 93.75 30 ARG B C 1
ATOM 1094 O O . ARG B 1 30 ? -10.445 5.969 4.445 1 93.75 30 ARG B O 1
ATOM 1101 N N . GLN B 1 31 ? -11.383 4.797 2.764 1 92.38 31 GLN B N 1
ATOM 1102 C CA . GLN B 1 31 ? -12.617 5.578 2.842 1 92.38 31 GLN B CA 1
ATOM 1103 C C . GLN B 1 31 ? -13.578 4.984 3.871 1 92.38 31 GLN B C 1
ATOM 1105 O O . GLN B 1 31 ? -14.016 3.844 3.732 1 92.38 31 GLN B O 1
ATOM 1110 N N . LEU B 1 32 ? -13.953 5.742 4.809 1 90.25 32 LEU B N 1
ATOM 1111 C CA . LEU B 1 32 ? -14.891 5.285 5.832 1 90.25 32 LEU B CA 1
ATOM 1112 C C . LEU B 1 32 ? -16.312 5.703 5.492 1 90.25 32 LEU B C 1
ATOM 1114 O O . LEU B 1 32 ? -17.25 4.93 5.688 1 90.25 32 LEU B O 1
ATOM 1118 N N . LYS B 1 33 ? -16.391 6.871 5.074 1 90.12 33 LYS B N 1
ATOM 1119 C CA . LYS B 1 33 ? -17.609 7.512 4.594 1 90.12 33 LYS B CA 1
ATOM 1120 C C . LYS B 1 33 ? -17.328 8.367 3.359 1 90.12 33 LYS B C 1
ATOM 1122 O O . LYS B 1 33 ? -16.172 8.562 2.98 1 90.12 33 LYS B O 1
ATOM 1127 N N . PRO B 1 34 ? -18.375 8.781 2.707 1 89 34 PRO B N 1
ATOM 1128 C CA . PRO B 1 34 ? -18.156 9.57 1.493 1 89 34 PRO B CA 1
ATOM 1129 C C . PRO B 1 34 ? -17.219 10.758 1.72 1 89 34 PRO B C 1
ATOM 1131 O O . PRO B 1 34 ? -16.375 11.055 0.871 1 89 34 PRO B O 1
ATOM 1134 N N . ASN B 1 35 ? -17.219 11.367 2.9 1 94.56 35 ASN B N 1
ATOM 1135 C CA . ASN B 1 35 ? -16.406 12.555 3.115 1 94.56 35 ASN B CA 1
ATOM 1136 C C . ASN B 1 35 ? -15.422 12.359 4.266 1 94.56 35 ASN B C 1
ATOM 1138 O O . ASN B 1 35 ? -14.969 13.336 4.871 1 94.56 35 ASN B O 1
ATOM 1142 N N . VAL B 1 36 ? -15.156 11.109 4.559 1 96 36 VAL B N 1
ATOM 1143 C CA . VAL B 1 36 ? -14.242 10.844 5.668 1 96 36 VAL B CA 1
ATOM 1144 C C . VAL B 1 36 ? -13.25 9.758 5.27 1 96 36 VAL B C 1
ATOM 1146 O O . VAL B 1 36 ? -13.641 8.68 4.828 1 96 36 VAL B O 1
ATOM 1149 N N . ILE B 1 37 ? -11.969 10.07 5.453 1 96.38 37 ILE B N 1
ATOM 1150 C CA . ILE B 1 37 ? -10.953 9.047 5.227 1 96.38 37 ILE B CA 1
ATOM 1151 C C . ILE B 1 37 ? -10.227 8.742 6.539 1 96.38 37 ILE B C 1
ATOM 1153 O O . ILE B 1 37 ? -10.188 9.578 7.441 1 96.38 37 ILE B O 1
ATOM 1157 N N . ASP B 1 38 ? -9.75 7.508 6.598 1 96.5 38 ASP B N 1
ATOM 1158 C CA . ASP B 1 38 ? -8.922 7.066 7.715 1 96.5 38 ASP B CA 1
ATOM 1159 C C . ASP B 1 38 ? -7.488 6.793 7.258 1 96.5 38 ASP B C 1
ATOM 1161 O O . ASP B 1 38 ? -7.258 5.945 6.395 1 96.5 38 ASP B O 1
ATOM 1165 N N . ILE B 1 39 ? -6.598 7.562 7.766 1 97 39 ILE B N 1
ATOM 1166 C CA . ILE B 1 39 ? -5.188 7.215 7.598 1 97 39 ILE B CA 1
ATOM 1167 C C . ILE B 1 39 ? -4.805 6.117 8.586 1 97 39 ILE B C 1
ATOM 1169 O O . ILE B 1 39 ? -4.688 6.367 9.789 1 97 39 ILE B O 1
ATOM 1173 N N . TYR B 1 40 ? -4.48 4.906 8.008 1 93.88 40 TYR B N 1
ATOM 1174 C CA . TYR B 1 40 ? -4.457 3.795 8.953 1 93.88 40 TYR B CA 1
ATOM 1175 C C . TYR B 1 40 ? -3.092 3.121 8.969 1 93.88 40 TYR B C 1
ATOM 1177 O O . TYR B 1 40 ? -2.793 2.33 9.867 1 93.88 40 TYR B O 1
ATOM 1185 N N . HIS B 1 41 ? -2.221 3.432 7.969 1 93.06 41 HIS B N 1
ATOM 1186 C CA . HIS B 1 41 ? -0.933 2.748 7.922 1 93.06 41 HIS B CA 1
ATOM 1187 C C . HIS B 1 41 ? 0.137 3.631 7.285 1 93.06 41 HIS B C 1
ATOM 1189 O O . HIS B 1 41 ? -0.103 4.258 6.254 1 93.06 41 HIS B O 1
ATOM 1195 N N . THR B 1 42 ? 1.268 3.693 7.965 1 94.94 42 THR B N 1
ATOM 1196 C CA . THR B 1 42 ? 2.457 4.34 7.422 1 94.94 42 THR B CA 1
ATOM 1197 C C . THR B 1 42 ? 3.678 3.436 7.566 1 94.94 42 THR B C 1
ATOM 1199 O O . THR B 1 42 ? 3.791 2.689 8.539 1 94.94 42 THR B O 1
ATOM 1202 N N . GLN B 1 43 ? 4.52 3.492 6.574 1 92.06 43 GLN B N 1
ATOM 1203 C CA . GLN B 1 43 ? 5.758 2.725 6.645 1 92.06 43 GLN B CA 1
ATOM 1204 C C . GLN B 1 43 ? 6.938 3.535 6.109 1 92.06 43 GLN B C 1
ATOM 1206 O O . GLN B 1 43 ? 6.91 4 4.969 1 92.06 43 GLN B O 1
ATOM 1211 N N . VAL B 1 44 ? 7.883 3.615 6.984 1 91.88 44 VAL B N 1
ATOM 1212 C CA . VAL B 1 44 ? 9.141 4.258 6.613 1 91.88 44 VAL B CA 1
ATOM 1213 C C . VAL B 1 44 ? 10.312 3.381 7.043 1 91.88 44 VAL B C 1
ATOM 1215 O O . VAL B 1 44 ? 10.352 2.904 8.18 1 91.88 44 VAL B O 1
ATOM 1218 N N . PRO B 1 45 ? 11.25 3.166 6.109 1 88.25 45 PRO B N 1
ATOM 1219 C CA . PRO B 1 45 ? 12.422 2.389 6.527 1 88.25 45 PRO B CA 1
ATOM 1220 C C . PRO B 1 45 ? 13.102 2.969 7.762 1 88.25 45 PRO B C 1
ATOM 1222 O O . PRO B 1 45 ? 13.25 4.188 7.875 1 88.25 45 PRO B O 1
ATOM 1225 N N . PRO B 1 46 ? 13.469 2.082 8.648 1 86.81 46 PRO B N 1
ATOM 1226 C CA . PRO B 1 46 ? 14.031 2.535 9.922 1 86.81 46 PRO B CA 1
ATOM 1227 C C . PRO B 1 46 ? 15.227 3.465 9.75 1 86.81 46 PRO B C 1
ATOM 1229 O O . PRO B 1 46 ? 15.406 4.406 10.523 1 86.81 46 PRO B O 1
ATOM 1232 N N . GLU B 1 47 ? 16 3.211 8.711 1 86.44 47 GLU B N 1
ATOM 1233 C CA . GLU B 1 47 ? 17.203 3.994 8.477 1 86.44 47 GLU B CA 1
ATOM 1234 C C . GLU B 1 47 ? 16.875 5.43 8.094 1 86.44 47 GLU B C 1
ATOM 1236 O O . GLU B 1 47 ? 17.734 6.309 8.125 1 86.44 47 GLU B O 1
ATOM 1241 N N . LEU B 1 48 ? 15.602 5.664 7.812 1 87.19 48 LEU B N 1
ATOM 1242 C CA . LEU B 1 48 ? 15.203 6.984 7.344 1 87.19 48 LEU B CA 1
ATOM 1243 C C . LEU B 1 48 ? 14.227 7.637 8.32 1 87.19 48 LEU B C 1
ATOM 1245 O O . LEU B 1 48 ? 13.633 8.672 8.016 1 87.19 48 LEU B O 1
ATOM 1249 N N . LYS B 1 49 ? 14.117 7.059 9.422 1 85.81 49 LYS B N 1
ATOM 1250 C CA . LYS B 1 49 ? 13.273 7.664 10.453 1 85.81 49 LYS B CA 1
ATOM 1251 C C . LYS B 1 49 ? 13.883 8.969 10.961 1 85.81 49 LYS B C 1
ATOM 1253 O O . LYS B 1 49 ? 15.102 9.086 11.078 1 85.81 49 LYS B O 1
ATOM 1258 N N . GLY B 1 50 ? 13.016 9.961 11.211 1 83.44 50 GLY B N 1
ATOM 1259 C CA . GLY B 1 50 ? 13.469 11.227 11.766 1 83.44 50 GLY B CA 1
ATOM 1260 C C . GLY B 1 50 ? 13.953 12.203 10.703 1 83.44 50 GLY B C 1
ATOM 1261 O O . GLY B 1 50 ? 14.508 13.258 11.023 1 83.44 50 GLY B O 1
ATOM 1262 N N . LYS B 1 51 ? 13.805 11.984 9.445 1 86.75 51 LYS B N 1
ATOM 1263 C CA . LYS B 1 51 ? 14.281 12.828 8.352 1 86.75 51 LYS B CA 1
ATOM 1264 C C . LYS B 1 51 ? 13.141 13.625 7.727 1 86.75 51 LYS B C 1
ATOM 1266 O O . LYS B 1 51 ? 13.297 14.188 6.641 1 86.75 51 LYS B O 1
ATOM 1271 N N . GLY B 1 52 ? 12.016 13.562 8.344 1 92.06 52 GLY B N 1
ATOM 1272 C CA . GLY B 1 52 ? 10.906 14.375 7.867 1 92.06 52 GLY B CA 1
ATOM 1273 C C . GLY B 1 52 ? 10.062 13.68 6.82 1 92.06 52 GLY B C 1
ATOM 1274 O O . GLY B 1 52 ? 9.133 14.273 6.266 1 92.06 52 GLY B O 1
ATOM 1275 N N . ILE B 1 53 ? 10.312 12.5 6.566 1 93.69 53 ILE B N 1
ATOM 1276 C CA . ILE B 1 53 ? 9.625 11.766 5.512 1 93.69 53 ILE B CA 1
ATOM 1277 C C . ILE B 1 53 ? 8.164 11.547 5.906 1 93.69 53 ILE B C 1
ATOM 1279 O O . ILE B 1 53 ? 7.258 11.789 5.105 1 93.69 53 ILE B O 1
ATOM 1283 N N . THR B 1 54 ? 7.992 11.164 7.109 1 94.38 54 THR B N 1
ATOM 1284 C CA . THR B 1 54 ? 6.633 10.945 7.594 1 94.38 54 THR B CA 1
ATOM 1285 C C . THR B 1 54 ? 5.816 12.234 7.52 1 94.38 54 THR B C 1
ATOM 1287 O O . THR B 1 54 ? 4.656 12.219 7.109 1 94.38 54 THR B O 1
ATOM 1290 N N . ALA B 1 55 ? 6.469 13.258 7.891 1 94.88 55 ALA B N 1
ATOM 1291 C CA . ALA B 1 55 ? 5.793 14.547 7.863 1 94.88 55 ALA B CA 1
ATOM 1292 C C . ALA B 1 55 ? 5.387 14.93 6.441 1 94.88 55 ALA B C 1
ATOM 1294 O O . ALA B 1 55 ? 4.285 15.43 6.219 1 94.88 55 ALA B O 1
ATOM 1295 N N . GLN B 1 56 ? 6.219 14.695 5.527 1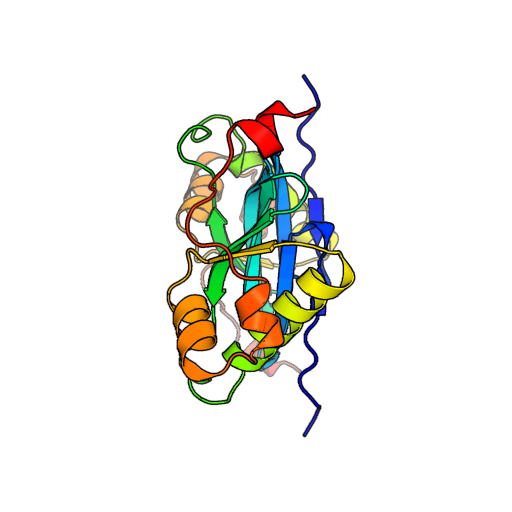 95.56 56 GLN B N 1
ATOM 1296 C CA . GLN B 1 56 ? 5.926 15 4.129 1 95.56 56 GLN B CA 1
ATOM 1297 C C . GLN B 1 56 ? 4.742 14.18 3.623 1 95.56 56 GLN B C 1
ATOM 1299 O O . GLN B 1 56 ? 3.861 14.703 2.941 1 95.56 56 GLN B O 1
ATOM 1304 N N . LEU B 1 57 ? 4.742 12.938 3.943 1 97.44 57 LEU B N 1
ATOM 1305 C CA . LEU B 1 57 ? 3.631 12.07 3.566 1 97.44 57 LEU B CA 1
ATOM 1306 C C . LEU B 1 57 ? 2.32 12.578 4.156 1 97.44 57 LEU B C 1
ATOM 1308 O O . LEU B 1 57 ? 1.319 12.703 3.445 1 97.44 57 LEU B O 1
ATOM 1312 N N . CYS B 1 58 ? 2.361 12.883 5.402 1 97.5 58 CYS B N 1
ATOM 1313 C CA . CYS B 1 58 ? 1.168 13.367 6.086 1 97.5 58 CYS B CA 1
ATOM 1314 C C . CYS B 1 58 ? 0.696 14.688 5.492 1 97.5 58 CYS B C 1
ATOM 1316 O O . CYS B 1 58 ? -0.497 14.867 5.242 1 97.5 58 CYS B O 1
ATOM 1318 N N . LYS B 1 59 ? 1.601 15.547 5.262 1 96.94 59 LYS B N 1
ATOM 1319 C CA . LYS B 1 59 ? 1.243 16.844 4.691 1 96.94 59 LYS B CA 1
ATOM 1320 C C . LYS B 1 59 ? 0.493 16.672 3.373 1 96.94 59 LYS B C 1
ATOM 1322 O O . LYS B 1 59 ? -0.537 17.312 3.15 1 96.94 59 LYS B O 1
ATOM 1327 N N . GLU B 1 60 ? 0.962 15.852 2.562 1 97.75 60 GLU B N 1
ATOM 1328 C CA . GLU B 1 60 ? 0.315 15.641 1.271 1 97.75 60 GLU B CA 1
ATOM 1329 C C . GLU B 1 60 ? -1.05 14.984 1.437 1 97.75 60 GLU B C 1
ATOM 1331 O O . GLU B 1 60 ? -1.99 15.289 0.703 1 97.75 60 GLU B O 1
ATOM 1336 N N . ALA B 1 61 ? -1.141 14.086 2.328 1 98.25 61 ALA B N 1
ATOM 1337 C CA . ALA B 1 61 ? -2.428 13.453 2.604 1 98.25 61 ALA B CA 1
ATOM 1338 C C . ALA B 1 61 ? -3.447 14.469 3.102 1 98.25 61 ALA B C 1
ATOM 1340 O O . ALA B 1 61 ? -4.602 14.461 2.67 1 98.25 61 ALA B O 1
ATOM 1341 N N . PHE B 1 62 ? -3.025 15.32 3.961 1 98 62 PHE B N 1
ATOM 1342 C CA . PHE B 1 62 ? -3.92 16.344 4.48 1 98 62 PHE B CA 1
ATOM 1343 C C . PHE B 1 62 ? -4.262 17.359 3.4 1 98 62 PHE B C 1
ATOM 1345 O O . PHE B 1 62 ? -5.387 17.875 3.348 1 98 62 PHE B O 1
ATOM 1352 N N . ASN B 1 63 ? -3.312 17.688 2.58 1 98 63 ASN B N 1
ATOM 1353 C CA . ASN B 1 63 ? -3.605 18.547 1.443 1 98 63 ASN B CA 1
ATOM 1354 C C . ASN B 1 63 ? -4.68 17.953 0.542 1 98 63 ASN B C 1
ATOM 1356 O O . ASN B 1 63 ? -5.598 18.641 0.11 1 98 63 ASN B O 1
ATOM 1360 N N . TYR B 1 64 ? -4.496 16.734 0.255 1 98.25 64 TYR B N 1
ATOM 1361 C CA . TYR B 1 64 ? -5.492 16.016 -0.534 1 98.25 64 TYR B CA 1
ATOM 1362 C C . TYR B 1 64 ? -6.867 16.094 0.124 1 98.25 64 TYR B C 1
ATOM 1364 O O . TYR B 1 64 ? -7.871 16.344 -0.548 1 98.25 64 TYR B O 1
ATOM 1372 N N . ALA B 1 65 ? -6.906 15.844 1.431 1 97.75 65 ALA B N 1
ATOM 1373 C CA . ALA B 1 65 ? -8.164 15.914 2.166 1 97.75 65 ALA B CA 1
ATOM 1374 C C . ALA B 1 65 ? -8.789 17.297 2.047 1 97.75 65 ALA B C 1
ATOM 1376 O O . ALA B 1 65 ? -9.984 17.438 1.776 1 97.75 65 ALA B O 1
ATOM 1377 N N . LYS B 1 66 ? -8.008 18.266 2.24 1 97.12 66 LYS B N 1
ATOM 1378 C CA . LYS B 1 66 ? -8.477 19.641 2.152 1 97.12 66 LYS B CA 1
ATOM 1379 C C . LYS B 1 66 ? -9.023 19.953 0.76 1 97.12 66 LYS B C 1
ATOM 1381 O O . LYS B 1 66 ? -10.133 20.469 0.623 1 97.12 66 LYS B O 1
ATOM 1386 N N . GLU B 1 67 ? -8.305 19.594 -0.258 1 97.31 67 GLU B N 1
ATOM 1387 C CA . GLU B 1 67 ? -8.664 19.891 -1.642 1 97.31 67 GLU B CA 1
ATOM 1388 C C . GLU B 1 67 ? -9.938 19.156 -2.053 1 97.31 67 GLU B C 1
ATOM 1390 O O . GLU B 1 67 ? -10.672 19.625 -2.932 1 97.31 67 GLU B O 1
ATOM 1395 N N . ASN B 1 68 ? -10.172 18.109 -1.382 1 97.12 68 ASN B N 1
ATOM 1396 C CA . ASN B 1 68 ? -11.328 17.312 -1.762 1 97.12 68 ASN B CA 1
ATOM 1397 C C . ASN B 1 68 ? -12.43 17.391 -0.715 1 97.12 68 ASN B C 1
ATOM 1399 O O . ASN B 1 68 ? -13.383 16.609 -0.75 1 97.12 68 ASN B O 1
ATOM 1403 N N . LYS B 1 69 ? -12.297 18.25 0.208 1 96.81 69 LYS B N 1
ATOM 1404 C CA . LYS B 1 69 ? -13.281 18.516 1.251 1 96.81 69 LYS B CA 1
ATOM 1405 C C . LYS B 1 69 ? -13.57 17.266 2.064 1 96.81 69 LYS B C 1
ATOM 1407 O O . LYS B 1 69 ? -14.734 16.938 2.318 1 96.81 69 LYS B O 1
ATOM 1412 N N . LEU B 1 70 ? -12.5 16.625 2.375 1 97.12 70 LEU B N 1
ATOM 1413 C CA . LEU B 1 70 ? -12.594 15.422 3.193 1 97.12 70 LEU B CA 1
ATOM 1414 C C . LEU B 1 70 ? -12.211 15.719 4.641 1 97.12 70 LEU B C 1
ATOM 1416 O O . LEU B 1 70 ? -11.328 16.531 4.895 1 97.12 70 LEU B O 1
ATOM 1420 N N . LYS B 1 71 ? -12.883 14.961 5.527 1 97.62 71 LYS B N 1
ATOM 1421 C CA . LYS B 1 71 ? -12.422 14.891 6.91 1 97.62 71 LYS B CA 1
ATOM 1422 C C . LYS B 1 71 ? -11.477 13.719 7.117 1 97.62 71 LYS B C 1
ATOM 1424 O O . LYS B 1 71 ? -11.508 12.742 6.363 1 97.62 71 LYS B O 1
ATOM 1429 N N . VAL B 1 72 ? -10.68 13.883 8.188 1 97.62 72 VAL B N 1
ATOM 1430 C CA . VAL B 1 72 ? -9.648 12.875 8.383 1 97.62 72 VAL B CA 1
ATOM 1431 C C . VAL B 1 72 ? -9.781 12.258 9.773 1 97.62 72 VAL B C 1
ATOM 1433 O O . VAL B 1 72 ? -9.93 12.977 10.766 1 97.62 72 VAL B O 1
ATOM 1436 N N . VAL B 1 73 ? -9.797 10.977 9.742 1 96.56 73 VAL B N 1
ATOM 1437 C CA . VAL B 1 73 ? -9.562 10.172 10.938 1 96.56 73 VAL B CA 1
ATOM 1438 C C . VAL B 1 73 ? -8.203 9.477 10.836 1 96.56 73 VAL B C 1
ATOM 1440 O O . VAL B 1 73 ? -7.738 9.172 9.734 1 96.56 73 VAL B O 1
ATOM 1443 N N . THR B 1 74 ? -7.555 9.281 12.008 1 95.69 74 THR B N 1
ATOM 1444 C CA . THR B 1 74 ? -6.297 8.547 11.945 1 95.69 74 THR B CA 1
ATOM 1445 C C . THR B 1 74 ? -6.312 7.371 12.922 1 95.69 74 THR B C 1
ATOM 1447 O O . THR B 1 74 ? -6.574 7.547 14.109 1 95.69 74 THR B O 1
ATOM 1450 N N . SER B 1 75 ? -6.09 6.254 12.391 1 93.81 75 SER B N 1
ATOM 1451 C CA . SER B 1 75 ? -5.875 5.078 13.234 1 93.81 75 SER B CA 1
ATOM 1452 C C . SER B 1 75 ? -4.406 4.672 13.25 1 93.81 75 SER B C 1
ATOM 1454 O O . SER B 1 75 ? -4.055 3.627 13.805 1 93.81 75 SER B O 1
ATOM 1456 N N . CYS B 1 76 ? -3.598 5.426 12.703 1 94 76 CYS B N 1
ATOM 1457 C CA . CYS B 1 76 ? -2.152 5.227 12.664 1 94 76 CYS B CA 1
ATOM 1458 C C . CYS B 1 76 ? -1.456 6.059 13.734 1 94 76 CYS B C 1
ATOM 1460 O O . CYS B 1 76 ? -1.541 7.285 13.719 1 94 76 CYS B O 1
ATOM 1462 N N . PRO B 1 77 ? -0.719 5.391 14.57 1 94.5 77 PRO B N 1
ATOM 1463 C CA . PRO B 1 77 ? -0.038 6.145 15.625 1 94.5 77 PRO B CA 1
ATOM 1464 C C . PRO B 1 77 ? 0.937 7.184 15.078 1 94.5 77 PRO B C 1
ATOM 1466 O O . PRO B 1 77 ? 1.074 8.273 15.641 1 94.5 77 PRO B O 1
ATOM 1469 N N . THR B 1 78 ? 1.553 6.875 14.031 1 94.25 78 THR B N 1
ATOM 1470 C CA . THR B 1 78 ? 2.514 7.797 13.43 1 94.25 78 THR B CA 1
ATOM 1471 C C . THR B 1 78 ? 1.815 9.055 12.93 1 94.25 78 THR B C 1
ATOM 1473 O O . THR B 1 78 ? 2.285 10.172 13.172 1 94.25 78 THR B O 1
ATOM 1476 N N . ALA B 1 79 ? 0.728 8.852 12.25 1 95.69 79 ALA B N 1
ATOM 1477 C CA . ALA B 1 79 ? -0.044 9.992 11.766 1 95.69 79 ALA B CA 1
ATOM 1478 C C . ALA B 1 79 ? -0.614 10.797 12.93 1 95.69 79 ALA B C 1
ATOM 1480 O O . ALA B 1 79 ? -0.688 12.031 12.867 1 95.69 79 ALA B O 1
ATOM 1481 N N . GLN B 1 80 ? -0.989 10.117 13.961 1 95.38 80 GLN B N 1
ATOM 1482 C CA . GLN B 1 80 ? -1.482 10.805 15.148 1 95.38 80 GLN B CA 1
ATOM 1483 C C . GLN B 1 80 ? -0.408 11.703 15.742 1 95.38 80 GLN B C 1
ATOM 1485 O O . GLN B 1 80 ? -0.693 12.836 16.141 1 95.38 80 GLN B O 1
ATOM 1490 N N . LYS B 1 81 ? 0.727 11.227 15.828 1 95.19 81 LYS B N 1
ATOM 1491 C CA . LYS B 1 81 ? 1.83 12.023 16.359 1 95.19 81 LYS B CA 1
ATOM 1492 C C . LYS B 1 81 ? 2.062 13.266 15.5 1 95.19 81 LYS B C 1
ATOM 1494 O O . LYS B 1 81 ? 2.324 14.352 16.031 1 95.19 81 LYS B O 1
ATOM 1499 N N . TYR B 1 82 ? 2.008 13.109 14.219 1 96.44 82 TYR B N 1
ATOM 1500 C CA . TYR B 1 82 ? 2.115 14.242 13.312 1 96.44 82 TYR B CA 1
ATOM 1501 C C . TYR B 1 82 ? 1.063 15.297 13.633 1 96.44 82 TYR B C 1
ATOM 1503 O O . TYR B 1 82 ? 1.373 16.484 13.711 1 96.44 82 TYR B O 1
ATOM 1511 N N . ILE B 1 83 ? -0.175 14.883 13.812 1 95.62 83 ILE B N 1
ATOM 1512 C CA . ILE B 1 83 ? -1.28 15.789 14.102 1 95.62 83 ILE B CA 1
ATOM 1513 C C . ILE B 1 83 ? -1.001 16.547 15.398 1 95.62 83 ILE B C 1
ATOM 1515 O O . ILE B 1 83 ? -1.225 17.766 15.477 1 95.62 83 ILE B O 1
ATOM 1519 N N . GLU B 1 84 ? -0.492 15.867 16.328 1 95.31 84 GLU B N 1
ATOM 1520 C CA . GLU B 1 84 ? -0.279 16.438 17.656 1 95.31 84 GLU B CA 1
ATOM 1521 C C . GLU B 1 84 ? 0.905 17.391 17.656 1 95.31 84 GLU B C 1
ATOM 1523 O O . GLU B 1 84 ? 0.9 18.391 18.391 1 95.31 84 GLU B O 1
ATOM 1528 N N . SER B 1 85 ? 1.827 17.156 16.797 1 95.62 85 SER B N 1
ATOM 1529 C CA . SER B 1 85 ? 3.1 17.844 17 1 95.62 85 SER B CA 1
ATOM 1530 C C . SER B 1 85 ? 3.436 18.766 15.828 1 95.62 85 SER B C 1
ATOM 1532 O O . SER B 1 85 ? 4.195 19.719 15.984 1 95.62 85 SER B O 1
ATOM 1534 N N . MET B 1 86 ? 2.877 18.5 14.695 1 95.94 86 MET B N 1
ATOM 1535 C CA . MET B 1 86 ? 3.406 19.203 13.531 1 95.94 86 MET B CA 1
ATOM 1536 C C . MET B 1 86 ? 2.281 19.844 12.734 1 95.94 86 MET B C 1
ATOM 1538 O O . MET B 1 86 ? 2.494 20.859 12.062 1 95.94 86 MET B O 1
ATOM 1542 N N . ALA B 1 87 ? 1.138 19.375 12.805 1 96.5 87 ALA B N 1
ATOM 1543 C CA . ALA B 1 87 ? 0.039 19.781 11.93 1 96.5 87 ALA B CA 1
ATOM 1544 C C . ALA B 1 87 ? -0.341 21.25 12.172 1 96.5 87 ALA B C 1
ATOM 1546 O O . ALA B 1 87 ? -0.281 21.734 13.305 1 96.5 87 ALA B O 1
ATOM 1547 N N . SER B 1 88 ? -0.704 21.906 11.125 1 96.81 88 SER B N 1
ATOM 1548 C CA . SER B 1 88 ? -1.229 23.266 11.219 1 96.81 88 SER B CA 1
ATOM 1549 C C . SER B 1 88 ? -2.633 23.281 11.812 1 96.81 88 SER B C 1
ATOM 1551 O O . SER B 1 88 ? -3.279 22.234 11.914 1 96.81 88 SER B O 1
ATOM 1553 N N . GLU B 1 89 ? -3.01 24.469 12.141 1 95.88 89 GLU B N 1
ATOM 1554 C CA . GLU B 1 89 ? -4.367 24.594 12.664 1 95.88 89 GLU B CA 1
ATOM 1555 C C . GLU B 1 89 ? -5.402 24.188 11.625 1 95.88 89 GLU B C 1
ATOM 1557 O O . GLU B 1 89 ? -6.41 23.562 11.953 1 95.88 89 GLU B O 1
ATOM 1562 N N . ALA B 1 90 ? -5.152 24.547 10.438 1 95.62 90 ALA B N 1
ATOM 1563 C CA . ALA B 1 90 ? -6.07 24.172 9.359 1 95.62 90 ALA B CA 1
ATOM 1564 C C . ALA B 1 90 ? -6.184 22.656 9.219 1 95.62 90 ALA B C 1
ATOM 1566 O O . ALA B 1 90 ? -7.281 22.141 9.023 1 95.62 90 ALA B O 1
ATOM 1567 N N . GLU B 1 91 ? -5.062 22 9.281 1 96.38 91 GLU B N 1
ATOM 1568 C CA . GLU B 1 91 ? -5.051 20.531 9.211 1 96.38 91 GLU B CA 1
ATOM 1569 C C . GLU B 1 91 ? -5.797 19.922 10.391 1 96.38 91 GLU B C 1
ATOM 1571 O O . GLU B 1 91 ? -6.566 18.969 10.227 1 96.38 91 GLU B O 1
ATOM 1576 N N . LYS B 1 92 ? -5.602 20.438 11.539 1 95.94 92 LYS B N 1
ATOM 1577 C CA . LYS B 1 92 ? -6.238 19.938 12.742 1 95.94 92 LYS B CA 1
ATOM 1578 C C . LYS B 1 92 ? -7.758 20.062 12.664 1 95.94 92 LYS B C 1
ATOM 1580 O O . LYS B 1 92 ? -8.492 19.219 13.18 1 95.94 92 LYS B O 1
ATOM 1585 N N . LYS B 1 93 ? -8.188 21.062 12.023 1 94.62 93 LYS B N 1
ATOM 1586 C CA . LYS B 1 93 ? -9.617 21.297 11.891 1 94.62 93 LYS B CA 1
ATOM 1587 C C . LYS B 1 93 ? -10.266 20.219 11.008 1 94.62 93 LYS B C 1
ATOM 1589 O O . LYS B 1 93 ? -11.477 19.984 11.109 1 94.62 93 LYS B O 1
ATOM 1594 N N . THR B 1 94 ? -9.5 19.641 10.156 1 96.06 94 THR B N 1
ATOM 1595 C CA . THR B 1 94 ? -10.016 18.609 9.258 1 96.06 94 THR B CA 1
ATOM 1596 C C . THR B 1 94 ? -10.125 17.266 9.984 1 96.06 94 THR B C 1
ATOM 1598 O O . THR B 1 94 ? -10.82 16.359 9.516 1 96.06 94 THR B O 1
ATOM 1601 N N . VAL B 1 95 ? -9.477 17.109 11.141 1 96.75 95 VAL B N 1
ATOM 1602 C CA . VAL B 1 95 ? -9.414 15.844 11.867 1 96.75 95 VAL B CA 1
ATOM 1603 C C . VAL B 1 95 ? -10.688 15.664 12.695 1 96.75 95 VAL B C 1
ATOM 1605 O O . VAL B 1 95 ? -11.102 16.578 13.422 1 96.75 95 VAL B O 1
ATOM 1608 N N . VAL B 1 96 ? -11.242 14.523 12.547 1 93.12 96 VAL B N 1
ATOM 1609 C CA . VAL B 1 96 ? -12.445 14.227 13.32 1 93.12 96 VAL B CA 1
ATOM 1610 C C . VAL B 1 96 ? -12.219 12.977 14.164 1 93.12 96 VAL B C 1
ATOM 1612 O O . VAL B 1 96 ? -11.57 12.031 13.719 1 93.12 96 VAL B O 1
ATOM 1615 N N . ARG B 1 97 ? -12.367 12.992 15.547 1 77.94 97 ARG B N 1
ATOM 1616 C CA . ARG B 1 97 ? -12.18 11.883 16.469 1 77.94 97 ARG B CA 1
ATOM 1617 C C . ARG B 1 97 ? -13.438 11.023 16.562 1 77.94 97 ARG B C 1
ATOM 1619 O O . ARG B 1 97 ? -13.359 9.797 16.688 1 77.94 97 ARG B O 1
ATOM 1626 N N . GLU B 1 98 ? -14.508 11.602 16.953 1 64.12 98 GLU B N 1
ATOM 1627 C CA . GLU B 1 98 ? -15.766 10.883 17.078 1 64.12 98 GLU B CA 1
ATOM 1628 C C . GLU B 1 98 ? -16.562 10.945 15.781 1 64.12 98 GLU B C 1
ATOM 1630 O O . GLU B 1 98 ? -16.641 12 15.141 1 64.12 98 GLU B O 1
ATOM 1635 N N . LEU B 1 99 ? -16.484 9.773 15.008 1 58.31 99 LEU B N 1
ATOM 1636 C CA . LEU B 1 99 ? -17.391 9.844 13.867 1 58.31 99 LEU B CA 1
ATOM 1637 C C . LEU B 1 99 ? -18.781 10.305 14.297 1 58.31 99 LEU B C 1
ATOM 1639 O O . LEU B 1 99 ? -19.469 9.617 15.062 1 58.31 99 LEU B O 1
ATOM 1643 N N . LYS B 1 100 ? -18.922 11.328 14.992 1 45.59 100 LYS B N 1
ATOM 1644 C CA . LYS B 1 100 ? -20.188 11.844 15.523 1 45.59 100 LYS B CA 1
ATOM 1645 C C . LYS B 1 100 ? -21.359 11.344 14.695 1 45.59 100 LYS B C 1
ATOM 1647 O O . LYS B 1 100 ? -22.281 10.711 15.234 1 45.59 100 LYS B O 1
ATOM 1652 N N . ASP B 1 101 ? -22.188 12.086 13.867 1 38.56 101 ASP B N 1
ATOM 1653 C CA . ASP B 1 101 ? -23.609 12.102 13.523 1 38.56 101 ASP B CA 1
ATOM 1654 C C . ASP B 1 101 ? -24.031 10.789 12.867 1 38.56 101 ASP B C 1
ATOM 1656 O O . ASP B 1 101 ? -23.469 10.391 11.844 1 38.56 101 ASP B O 1
ATOM 1660 N N . LYS B 1 102 ? -24.938 9.68 13.289 1 38.56 102 LYS B N 1
ATOM 1661 C CA . LYS B 1 102 ? -26.203 9.156 12.758 1 38.56 102 LYS B CA 1
ATOM 1662 C C . LYS B 1 102 ? -26.922 10.211 11.922 1 38.56 102 LYS B C 1
ATOM 1664 O O . LYS B 1 102 ? -27.906 9.914 11.242 1 38.56 102 LYS B O 1
ATOM 1669 N N . LYS B 1 103 ? -27.062 11.477 12.234 1 38.47 103 LYS B N 1
ATOM 1670 C CA . LYS B 1 103 ? -27.703 12.445 11.352 1 38.47 103 LYS B CA 1
ATOM 1671 C C . LYS B 1 103 ? -26.922 12.625 10.062 1 38.47 103 LYS B C 1
ATOM 1673 O O . LYS B 1 103 ? -27.5 12.781 8.984 1 38.47 103 LYS B O 1
ATOM 1678 N N . ASP B 1 104 ? -25.578 12.75 9.906 1 39.81 104 ASP B N 1
ATOM 1679 C CA . ASP B 1 104 ? -24.875 12.859 8.633 1 39.81 104 ASP B CA 1
ATOM 1680 C C . ASP B 1 104 ? -24.703 11.484 7.984 1 39.81 104 ASP B C 1
ATOM 1682 O O . ASP B 1 104 ? -24.344 11.391 6.809 1 39.81 104 ASP B O 1
ATOM 1686 N N . LEU B 1 105 ? -24.656 10.359 8.539 1 37.62 105 LEU B N 1
ATOM 1687 C CA . LEU B 1 105 ? -24.969 9.078 7.906 1 37.62 105 LEU B CA 1
ATOM 1688 C C . LEU B 1 105 ? -26.469 8.938 7.691 1 37.62 105 LEU B C 1
ATOM 1690 O O . LEU B 1 105 ? -26.906 8.242 6.773 1 37.62 105 LEU B O 1
ATOM 1694 N N . GLU B 1 106 ? -27.406 9.258 8.594 1 32.56 106 GLU B N 1
ATOM 1695 C CA . GLU B 1 106 ? -28.859 9.172 8.453 1 32.56 106 GLU B CA 1
ATOM 1696 C C . GLU B 1 106 ? -29.406 10.344 7.641 1 32.56 106 GLU B C 1
ATOM 1698 O O . GLU B 1 106 ? -30.578 10.359 7.273 1 32.56 106 GLU B O 1
ATOM 1703 N N . ASP B 1 107 ? -28.812 11.531 7.609 1 31.39 107 ASP B N 1
ATOM 1704 C CA . ASP B 1 107 ? -29.609 12.531 6.91 1 31.39 107 ASP B CA 1
ATOM 1705 C C . ASP B 1 107 ? -29.641 12.25 5.41 1 31.39 107 ASP B C 1
ATOM 1707 O O . ASP B 1 107 ? -30.312 12.977 4.656 1 31.39 107 ASP B O 1
ATOM 1711 N N . SER B 1 108 ? -28.969 11.398 4.637 1 26.84 108 SER B N 1
ATOM 1712 C CA . SER B 1 108 ? -29.812 11.133 3.477 1 26.84 108 SER B CA 1
ATOM 1713 C C . SER B 1 108 ? -30.891 10.102 3.805 1 26.84 108 SER B C 1
ATOM 1715 O O . SER B 1 108 ? -30.656 9.195 4.602 1 26.84 108 SER B O 1
#

Secondary structure (DSSP, 8-state):
----PPEEETTTTEEEEE-GGG-EEEEEEEEEETTEEEEEEEE--GGGTTSSHHHHHHHHHHHHHHHTT-EEEE--HHHHHHHHHT--HHHHHHB-SS---HHHHH--/----PPEEETTTTEEEEE-GGG-EEEEEEEEEETTEEEEEEEE--GGGTTSSHHHHHHHHHHHHHHHTT-EEEE--HHHHHHHHHT--HHHHHHB-SS---HHHHH--

Organism: Bursaphelenchus xylophilus (NCBI:txid6326)